Protein AF-A0A7S2BQ42-F1 (afdb_monomer_lite)

Secondary structure (DSSP, 8-state):
------PPPPPPTTPPPPHHHHHHHHHHHHHHHHHHHHHHHHHHHHHHHHHHHHHHHHHHHHHHHHHHHHHHHHHHHHHHTTS--GGGHHHHHHHHHHHHHHHHHHHHHHHHHHTTTS-HHHHHHHHHHHHHHHHHHHHHHHHHS----------TTSSSTTTSSSSSS---------------

InterPro domains:
  IPR027684 Tubulin-specific chaperone C [PTHR15139] (23-182)
  IPR031925 Tubulin-specific chaperone C, N-terminal [PF16752] (29-148)
  IPR038397 TBCC, N-terminal domain superfamily [G3DSA:1.20.58.1250] (23-148)

Organism: NCBI:txid236787

pLDDT: mean 76.19, std 18.42, range [38.78, 96.62]

Foldseek 3Di:
DDDDDPDDDDDDPPDDQDPVNVVVVVVVVVVVVVVVVVVVCVVCVVVVVVLVVLVVVLCVQLVVLLVVLVVLLVVLDVVCPQHRDQVCQVVLVVSLVVSLVSLCVRQVVSLVVCVVSHDPVVSVVSVVSSVVSNVVSVVSNPRRHPPPDPPPVDPPPPPPVVVVPPPPDDPDDDDDDDDDDDDD

Sequence (184 aa):
MASNASAAPAAPPGAPMTKEAMDAKMAGRQAELSKKWAANREEMGGEAGTVIDAAKTFWTDFGHAQRAIDRDLQALLDEAGPQPSPDNADQYRTTLDALLSRAKDELDEAIAKATISLPKYDVKRALDEAGEVRSRIEQGRGKLLPRKKFSFKDRKKKKAAAAAATAADSAAASAPTPPAAANA

Radius of gyration: 42.82 Å; chains: 1; bounding box: 127×47×116 Å

Structure (mmCIF, N/CA/C/O backbone):
data_AF-A0A7S2BQ42-F1
#
_entry.id   AF-A0A7S2BQ42-F1
#
loop_
_atom_site.group_PDB
_atom_site.id
_atom_site.type_symbol
_atom_site.label_atom_id
_atom_site.label_alt_id
_atom_site.label_comp_id
_atom_site.label_asym_id
_atom_site.label_entity_id
_atom_site.label_seq_id
_atom_site.pdbx_PDB_ins_code
_atom_site.Cartn_x
_atom_site.Cartn_y
_atom_site.Cartn_z
_atom_site.occupancy
_atom_site.B_iso_or_equiv
_atom_site.auth_seq_id
_atom_site.auth_comp_id
_atom_site.auth_asym_id
_atom_site.auth_atom_id
_atom_site.pdbx_PDB_model_num
ATOM 1 N N . MET A 1 1 ? 60.950 -14.152 -73.162 1.00 45.84 1 MET A N 1
ATOM 2 C CA . MET A 1 1 ? 61.016 -15.432 -72.416 1.00 45.84 1 MET A CA 1
ATOM 3 C C . MET A 1 1 ? 59.748 -15.554 -71.585 1.00 45.84 1 MET A C 1
ATOM 5 O O . MET A 1 1 ? 59.183 -14.518 -71.259 1.00 45.84 1 MET A O 1
ATOM 9 N N . ALA A 1 2 ? 59.263 -16.769 -71.334 1.00 46.88 2 ALA A N 1
ATOM 10 C CA . ALA A 1 2 ? 57.954 -17.019 -70.724 1.00 46.88 2 ALA A CA 1
ATOM 11 C C . ALA A 1 2 ? 58.076 -17.678 -69.337 1.00 46.88 2 ALA A C 1
ATOM 13 O O . ALA A 1 2 ? 59.174 -18.056 -68.931 1.00 46.88 2 ALA A O 1
ATOM 14 N N . SER A 1 3 ? 56.921 -17.864 -68.687 1.00 45.47 3 SER A N 1
ATOM 15 C CA . SER A 1 3 ? 56.724 -18.518 -67.381 1.00 45.47 3 SER A CA 1
ATOM 16 C C . SER A 1 3 ? 57.141 -17.668 -66.158 1.00 45.47 3 SER A C 1
ATOM 18 O O . SER A 1 3 ? 58.031 -16.834 -66.250 1.00 45.47 3 SER A O 1
ATOM 20 N N . ASN A 1 4 ? 56.518 -17.807 -64.980 1.00 45.16 4 ASN A N 1
ATOM 21 C CA . ASN A 1 4 ? 55.440 -18.731 -64.604 1.00 45.16 4 ASN A CA 1
ATOM 22 C C . ASN A 1 4 ? 54.377 -18.039 -63.727 1.00 45.16 4 ASN A C 1
ATOM 24 O O . ASN A 1 4 ? 54.719 -17.426 -62.719 1.00 45.16 4 ASN A O 1
ATOM 28 N N . ALA A 1 5 ? 53.095 -18.176 -64.074 1.00 51.91 5 ALA A N 1
ATOM 29 C CA . ALA A 1 5 ? 51.985 -17.703 -63.249 1.00 51.91 5 ALA A CA 1
ATOM 30 C C . ALA A 1 5 ? 51.486 -18.859 -62.368 1.00 51.91 5 ALA A C 1
ATOM 32 O O . ALA A 1 5 ? 50.765 -19.738 -62.838 1.00 51.91 5 ALA A O 1
ATOM 33 N N . SER A 1 6 ? 51.890 -18.872 -61.094 1.00 48.72 6 SER A N 1
ATOM 34 C CA . SER A 1 6 ? 51.476 -19.912 -60.143 1.00 48.72 6 SER A CA 1
ATOM 35 C C . SER A 1 6 ? 50.005 -19.732 -59.754 1.00 48.72 6 SER A C 1
ATOM 37 O O . SER A 1 6 ? 49.677 -18.987 -58.831 1.00 48.72 6 SER A O 1
ATOM 39 N N . ALA A 1 7 ? 49.108 -20.382 -60.496 1.00 45.75 7 ALA A N 1
ATOM 40 C CA . ALA A 1 7 ? 47.686 -20.402 -60.187 1.00 45.75 7 ALA A CA 1
ATOM 41 C C . ALA A 1 7 ? 47.442 -21.148 -58.865 1.00 45.75 7 ALA A C 1
ATOM 43 O O . ALA A 1 7 ? 47.783 -22.324 -58.732 1.00 45.75 7 ALA A O 1
ATOM 44 N N . ALA A 1 8 ? 46.827 -20.472 -57.892 1.00 55.38 8 ALA A N 1
ATOM 45 C CA . ALA A 1 8 ? 46.382 -21.120 -56.664 1.00 55.38 8 ALA A CA 1
ATOM 46 C C . ALA A 1 8 ? 45.304 -22.177 -56.993 1.00 55.38 8 ALA A C 1
ATOM 48 O O . ALA A 1 8 ? 44.391 -21.883 -57.771 1.00 55.38 8 ALA A O 1
ATOM 49 N N . PRO A 1 9 ? 45.373 -23.396 -56.424 1.00 55.56 9 PRO A N 1
ATOM 50 C CA . PRO A 1 9 ? 44.401 -24.440 -56.717 1.00 55.56 9 PRO A CA 1
ATOM 51 C C . PRO A 1 9 ? 43.024 -24.061 -56.161 1.00 55.56 9 PRO A C 1
ATOM 53 O O . PRO A 1 9 ? 42.849 -23.900 -54.953 1.00 55.56 9 PRO A O 1
ATOM 56 N N . ALA A 1 10 ? 42.031 -23.945 -57.044 1.00 54.59 10 ALA A N 1
ATOM 57 C CA . ALA A 1 10 ? 40.641 -23.770 -56.642 1.00 54.59 10 ALA A CA 1
ATOM 58 C C . ALA A 1 10 ? 40.162 -25.022 -55.886 1.00 54.59 10 ALA A C 1
ATOM 60 O O . ALA A 1 10 ? 40.143 -26.123 -56.440 1.00 54.59 10 ALA A O 1
ATOM 61 N N . ALA A 1 11 ? 39.801 -24.862 -54.611 1.00 51.94 11 ALA A N 1
ATOM 62 C CA . ALA A 1 11 ? 39.369 -25.974 -53.771 1.00 51.94 11 ALA A CA 1
ATOM 63 C C . ALA A 1 11 ? 38.019 -26.554 -54.252 1.00 51.94 11 ALA A C 1
ATOM 65 O O . ALA A 1 11 ? 37.116 -25.786 -54.600 1.00 51.94 11 ALA A O 1
ATOM 66 N N . PRO A 1 12 ? 37.841 -27.890 -54.259 1.00 56.91 12 PRO A N 1
ATOM 67 C CA . PRO A 1 12 ? 36.619 -28.513 -54.756 1.00 56.91 12 PRO A CA 1
ATOM 68 C C . PRO A 1 12 ? 35.424 -28.277 -53.808 1.00 56.91 12 PRO A C 1
ATOM 70 O O . PRO A 1 12 ? 35.562 -28.434 -52.589 1.00 56.91 12 PRO A O 1
ATOM 73 N N . PRO A 1 13 ? 34.225 -27.960 -54.335 1.00 55.47 13 PRO A N 1
ATOM 74 C CA . PRO A 1 13 ? 33.023 -27.777 -53.527 1.00 55.47 13 PRO A CA 1
ATOM 75 C C . PRO A 1 13 ? 32.490 -29.134 -53.037 1.00 55.47 13 PRO A C 1
ATOM 77 O O . PRO A 1 13 ? 31.731 -29.804 -53.731 1.00 55.47 13 PRO A O 1
ATOM 80 N N . GLY A 1 14 ? 32.894 -29.547 -51.833 1.00 58.50 14 GLY A N 1
ATOM 81 C CA . GLY A 1 14 ? 32.412 -30.796 -51.225 1.00 58.50 14 GLY A CA 1
ATOM 82 C C . GLY A 1 14 ? 33.211 -31.346 -50.040 1.00 58.50 14 GLY A C 1
ATOM 83 O O . GLY A 1 14 ? 32.787 -32.334 -49.446 1.00 58.50 14 GLY A O 1
ATOM 84 N N . ALA A 1 15 ? 34.347 -30.744 -49.671 1.00 57.81 15 ALA A N 1
ATOM 85 C CA . ALA A 1 15 ? 35.109 -31.190 -48.504 1.00 57.81 15 ALA A CA 1
ATOM 86 C C . ALA A 1 15 ? 34.296 -31.032 -47.196 1.00 57.81 15 ALA A C 1
ATOM 88 O O . ALA A 1 15 ? 33.673 -29.983 -46.995 1.00 57.81 15 ALA A O 1
ATOM 89 N N . PRO A 1 16 ? 34.309 -32.022 -46.279 1.00 61.81 16 PRO A N 1
ATOM 90 C CA . PRO A 1 16 ? 33.724 -31.851 -44.953 1.00 61.81 16 PRO A CA 1
ATOM 91 C C . PRO A 1 16 ? 34.473 -30.738 -44.209 1.00 61.81 16 PRO A C 1
ATOM 93 O O . PRO A 1 16 ? 35.703 -30.679 -44.252 1.00 61.81 16 PRO A O 1
ATOM 96 N N . MET A 1 17 ? 33.742 -29.850 -43.527 1.00 63.09 17 MET A N 1
ATOM 97 C CA . MET A 1 17 ? 34.367 -28.767 -42.759 1.00 63.09 17 MET A CA 1
ATOM 98 C C . MET A 1 17 ? 35.292 -29.366 -41.697 1.00 63.09 17 MET A C 1
ATOM 100 O O . MET A 1 17 ? 34.852 -30.170 -40.873 1.00 63.09 17 MET A O 1
ATOM 104 N N . THR A 1 18 ? 36.568 -28.973 -41.708 1.00 78.94 18 THR A N 1
ATOM 105 C CA . THR A 1 18 ? 37.503 -29.364 -40.651 1.00 78.94 18 THR A CA 1
ATOM 106 C C . THR A 1 18 ? 37.011 -28.822 -39.311 1.00 78.94 18 THR A C 1
ATOM 108 O O . THR A 1 18 ? 36.343 -27.785 -39.251 1.00 78.94 18 THR A O 1
ATOM 111 N N . LYS A 1 19 ? 37.352 -29.512 -38.217 1.00 77.25 19 LYS A N 1
ATOM 112 C CA . LYS A 1 19 ? 36.953 -29.093 -36.867 1.00 77.25 19 LYS A CA 1
ATOM 113 C C . LYS A 1 19 ? 37.348 -27.633 -36.594 1.00 77.25 19 LYS A C 1
ATOM 115 O O . LYS A 1 19 ? 36.529 -26.854 -36.130 1.00 77.25 19 LYS A O 1
ATOM 120 N N . GLU A 1 20 ? 38.554 -27.248 -37.001 1.00 76.44 20 GLU A N 1
ATOM 121 C CA . GLU A 1 20 ? 39.089 -25.886 -36.892 1.00 76.44 20 GLU A CA 1
ATOM 122 C C . GLU A 1 20 ? 38.230 -24.844 -37.629 1.00 76.44 20 GLU A C 1
ATOM 124 O O . GLU A 1 20 ? 37.977 -23.764 -37.098 1.00 76.44 20 GLU A O 1
ATOM 129 N N . ALA A 1 21 ? 37.711 -25.168 -38.821 1.00 77.94 21 ALA A N 1
ATOM 130 C CA . ALA A 1 21 ? 36.799 -24.292 -39.557 1.00 77.94 21 ALA A CA 1
ATOM 131 C C . ALA A 1 21 ? 35.420 -24.177 -38.878 1.00 77.94 21 ALA A C 1
ATOM 133 O O . ALA A 1 21 ? 34.776 -23.128 -38.954 1.00 77.94 21 ALA A O 1
ATOM 134 N N . MET A 1 22 ? 34.969 -25.230 -38.188 1.00 77.25 22 MET A N 1
ATOM 135 C CA . MET A 1 22 ? 33.746 -25.204 -37.383 1.00 77.25 22 MET A CA 1
ATOM 136 C C . MET A 1 22 ? 33.928 -24.364 -36.111 1.00 77.25 22 MET A C 1
ATOM 138 O O . MET A 1 22 ? 33.094 -23.503 -35.828 1.00 77.25 22 MET A O 1
ATOM 142 N N . ASP A 1 23 ? 35.040 -24.551 -35.399 1.00 81.62 23 ASP A N 1
ATOM 143 C CA . ASP A 1 23 ? 35.391 -23.811 -34.183 1.00 81.62 23 ASP A CA 1
ATOM 144 C C . ASP A 1 23 ? 35.594 -22.313 -34.489 1.00 81.62 23 ASP A C 1
ATOM 146 O O . ASP A 1 23 ? 35.017 -21.460 -33.812 1.00 81.62 23 ASP A O 1
ATOM 150 N N . ALA A 1 24 ? 36.292 -21.967 -35.580 1.00 82.50 24 ALA A N 1
ATOM 151 C CA . ALA A 1 24 ? 36.437 -20.584 -36.047 1.00 82.50 24 ALA A CA 1
ATOM 152 C C . ALA A 1 24 ? 35.086 -19.936 -36.411 1.00 82.50 24 ALA A C 1
ATOM 154 O O . ALA A 1 24 ? 34.832 -18.777 -36.073 1.00 82.50 24 ALA A O 1
ATOM 155 N N . LYS A 1 25 ? 34.178 -20.688 -37.049 1.00 82.50 25 LYS A N 1
ATOM 156 C CA . LYS A 1 25 ? 32.820 -20.222 -37.376 1.00 82.50 25 LYS A CA 1
ATOM 157 C C . LYS A 1 25 ? 31.959 -20.018 -36.125 1.00 82.50 25 LYS A C 1
ATOM 159 O O . LYS A 1 25 ? 31.166 -19.077 -36.079 1.00 82.50 25 LYS A O 1
ATOM 164 N N . MET A 1 26 ? 32.126 -20.856 -35.102 1.00 83.62 26 MET A N 1
ATOM 165 C CA . MET A 1 26 ? 31.460 -20.691 -33.807 1.00 83.62 26 MET A CA 1
ATOM 166 C C . MET A 1 26 ? 32.009 -19.487 -33.032 1.00 83.62 26 MET A C 1
ATOM 168 O O . MET A 1 26 ? 31.214 -18.704 -32.517 1.00 83.62 26 MET A O 1
ATOM 172 N N . ALA A 1 27 ? 33.329 -19.277 -33.023 1.00 84.19 27 ALA A N 1
ATOM 173 C CA . ALA A 1 27 ? 33.959 -18.101 -32.421 1.00 84.19 27 ALA A CA 1
ATOM 174 C C . ALA A 1 27 ? 33.512 -16.793 -33.103 1.00 84.19 27 ALA A C 1
ATOM 176 O O . ALA A 1 27 ? 33.122 -15.844 -32.423 1.00 84.19 27 ALA A O 1
ATOM 177 N N . GLY A 1 28 ? 33.469 -16.761 -34.442 1.00 85.12 28 GLY A N 1
ATOM 178 C CA . GLY A 1 28 ? 32.928 -15.627 -35.200 1.00 85.12 28 GLY A CA 1
ATOM 179 C C . GLY A 1 28 ? 31.472 -15.324 -34.835 1.00 85.12 28 GLY A C 1
ATOM 180 O O . GLY A 1 28 ? 31.137 -14.188 -34.505 1.00 85.12 28 GLY A O 1
ATOM 181 N N . ARG A 1 29 ? 30.618 -16.355 -34.777 1.00 83.69 29 ARG A N 1
ATOM 182 C CA . ARG A 1 29 ? 29.207 -16.212 -34.382 1.00 83.69 29 ARG A CA 1
ATOM 183 C C . ARG A 1 29 ? 29.038 -15.750 -32.929 1.00 83.69 29 ARG A C 1
ATOM 185 O O . ARG A 1 29 ? 28.126 -14.981 -32.639 1.00 83.69 29 ARG A O 1
ATOM 192 N N . GLN A 1 30 ? 29.907 -16.182 -32.014 1.00 83.75 30 GLN A N 1
ATOM 193 C CA . GLN A 1 30 ? 29.935 -15.687 -30.632 1.00 83.75 30 GLN A CA 1
ATOM 194 C C . GLN A 1 30 ? 30.367 -14.215 -30.556 1.00 83.75 30 GLN A C 1
ATOM 196 O O . GLN A 1 30 ? 29.789 -13.467 -29.770 1.00 83.75 30 GLN A O 1
ATOM 201 N N . ALA A 1 31 ? 31.315 -13.777 -31.391 1.00 84.19 31 ALA A N 1
ATOM 202 C CA . ALA A 1 31 ? 31.746 -12.380 -31.472 1.00 84.19 31 ALA A CA 1
ATOM 203 C C . ALA A 1 31 ? 30.682 -11.454 -32.096 1.00 84.19 31 ALA A C 1
ATOM 205 O O . ALA A 1 31 ? 30.517 -10.317 -31.655 1.00 84.19 31 ALA A O 1
ATOM 206 N N . GLU A 1 32 ? 29.919 -11.930 -33.084 1.00 81.19 32 GLU A N 1
ATOM 207 C CA . GLU A 1 32 ? 28.744 -11.213 -33.602 1.00 81.19 32 GLU A CA 1
ATOM 208 C C . GLU A 1 32 ? 27.640 -11.099 -32.547 1.00 81.19 32 GLU A C 1
ATOM 210 O O . GLU A 1 32 ? 27.069 -10.023 -32.362 1.00 81.19 32 GLU A O 1
ATOM 215 N N . LEU A 1 33 ? 27.358 -12.186 -31.818 1.00 81.81 33 LEU A N 1
ATOM 216 C CA . LEU A 1 33 ? 26.380 -12.180 -30.732 1.00 81.81 33 LEU A CA 1
ATOM 217 C C . LEU A 1 33 ? 26.802 -11.230 -29.604 1.00 81.81 33 LEU A C 1
ATOM 219 O O . LEU A 1 33 ? 25.993 -10.400 -29.202 1.00 81.81 33 LEU A O 1
ATOM 223 N N . SER A 1 34 ? 28.051 -11.279 -29.132 1.00 81.94 34 SER A N 1
ATOM 224 C CA . SER A 1 34 ? 28.512 -10.392 -28.056 1.00 81.94 34 SER A CA 1
ATOM 225 C C . SER A 1 34 ? 28.511 -8.919 -28.476 1.00 81.94 34 SER A C 1
ATOM 227 O O . SER A 1 34 ? 28.036 -8.083 -27.707 1.00 81.94 34 SER A O 1
ATOM 229 N N . LYS A 1 35 ? 28.915 -8.593 -29.715 1.00 83.00 35 LYS A N 1
ATOM 230 C CA . LYS A 1 35 ? 28.750 -7.241 -30.279 1.00 83.00 35 LYS A CA 1
ATOM 231 C C . LYS A 1 35 ? 27.288 -6.813 -30.343 1.00 83.00 35 LYS A C 1
ATOM 233 O O . LYS A 1 35 ? 26.975 -5.693 -29.951 1.00 83.00 35 LYS A O 1
ATOM 238 N N . LYS A 1 36 ? 26.386 -7.687 -30.803 1.00 82.19 36 LYS A N 1
ATOM 239 C CA . LYS A 1 36 ? 24.957 -7.363 -30.894 1.00 82.19 36 LYS A CA 1
ATOM 240 C C . LYS A 1 36 ? 24.345 -7.122 -29.514 1.00 82.19 36 LYS A C 1
ATOM 242 O O . LYS A 1 36 ? 23.601 -6.165 -29.359 1.00 82.19 36 LYS A O 1
ATOM 247 N N . TRP A 1 37 ? 24.697 -7.926 -28.510 1.00 76.00 37 TRP A N 1
ATOM 248 C CA . TRP A 1 37 ? 24.247 -7.731 -27.126 1.00 76.00 37 TRP A CA 1
ATOM 249 C C . TRP A 1 37 ? 24.844 -6.465 -26.492 1.00 76.00 37 TRP A C 1
ATOM 251 O O . TRP A 1 37 ? 24.149 -5.792 -25.737 1.00 76.00 37 TRP A O 1
ATOM 261 N N . ALA A 1 38 ? 26.093 -6.108 -26.812 1.00 75.56 38 ALA A N 1
ATOM 262 C CA . ALA A 1 38 ? 26.705 -4.856 -26.368 1.00 75.56 38 ALA A CA 1
ATOM 263 C C . ALA A 1 38 ? 25.997 -3.630 -26.972 1.00 75.56 38 ALA A C 1
ATOM 265 O O . ALA A 1 38 ? 25.580 -2.754 -26.223 1.00 75.56 38 ALA A O 1
ATOM 266 N N . ALA A 1 39 ? 25.769 -3.613 -28.290 1.00 74.75 39 ALA A N 1
ATOM 267 C CA . ALA A 1 39 ? 25.051 -2.529 -28.966 1.00 74.75 39 ALA A CA 1
ATOM 268 C C . ALA A 1 39 ? 23.614 -2.369 -28.435 1.00 74.75 39 ALA A C 1
ATOM 270 O O . ALA A 1 39 ? 23.206 -1.269 -28.076 1.00 74.75 39 ALA A O 1
ATOM 271 N N . ASN A 1 40 ? 22.875 -3.476 -28.275 1.00 65.50 40 ASN A N 1
ATOM 272 C CA . ASN A 1 40 ? 21.520 -3.451 -27.712 1.00 65.50 40 ASN A CA 1
ATOM 273 C C . ASN A 1 40 ? 21.494 -2.945 -26.256 1.00 65.50 40 ASN A C 1
ATOM 275 O O . ASN A 1 40 ? 20.482 -2.401 -25.823 1.00 65.50 40 ASN A O 1
ATOM 279 N N . ARG A 1 41 ? 22.583 -3.144 -25.497 1.00 65.56 41 ARG A N 1
ATOM 280 C CA . ARG A 1 41 ? 22.749 -2.659 -24.117 1.00 65.56 41 ARG A CA 1
ATOM 281 C C . ARG A 1 41 ? 23.147 -1.184 -24.051 1.00 65.56 41 ARG A C 1
ATOM 283 O O . ARG A 1 41 ? 22.849 -0.543 -23.051 1.00 65.56 41 ARG A O 1
ATOM 290 N N . GLU A 1 42 ? 23.815 -0.661 -25.072 1.00 63.16 42 GLU A N 1
ATOM 291 C CA . GLU A 1 42 ? 24.162 0.758 -25.172 1.00 63.16 42 GLU A CA 1
ATOM 292 C C . GLU A 1 42 ? 22.937 1.576 -25.614 1.00 63.16 42 GLU A C 1
ATOM 294 O O . GLU A 1 42 ? 22.573 2.537 -24.942 1.00 63.16 42 GLU A O 1
ATOM 299 N N . GLU A 1 43 ? 22.210 1.111 -26.638 1.00 62.31 43 GLU A N 1
ATOM 300 C CA . GLU A 1 43 ? 20.968 1.729 -27.128 1.00 62.31 43 GLU A CA 1
ATOM 301 C C . GLU A 1 43 ? 19.841 1.690 -26.079 1.00 62.31 43 GLU A C 1
ATOM 303 O O . GLU A 1 43 ? 19.286 2.731 -25.731 1.00 62.31 43 GLU A O 1
ATOM 308 N N . MET A 1 44 ? 19.555 0.525 -25.478 1.00 55.47 44 MET A N 1
ATOM 309 C CA . MET A 1 44 ? 18.598 0.450 -24.362 1.00 55.47 44 MET A CA 1
ATOM 310 C C . MET A 1 44 ? 19.164 0.993 -23.043 1.00 55.47 44 MET A C 1
ATOM 312 O O . MET A 1 44 ? 18.409 1.149 -22.089 1.00 55.47 44 MET A O 1
ATOM 316 N N . GLY A 1 45 ? 20.466 1.274 -22.943 1.00 54.38 45 GLY A N 1
ATOM 317 C CA . GLY A 1 45 ? 21.118 1.628 -21.678 1.00 54.38 45 GLY A CA 1
ATOM 318 C C . GLY A 1 45 ? 20.594 2.926 -21.064 1.00 54.38 45 GLY A C 1
ATOM 319 O O . GLY A 1 45 ? 20.422 2.999 -19.847 1.00 54.38 45 GLY A O 1
ATOM 320 N N . GLY A 1 46 ? 20.288 3.922 -21.901 1.00 57.91 46 GLY A N 1
ATOM 321 C CA . GLY A 1 46 ? 19.733 5.203 -21.458 1.00 57.91 46 GLY A CA 1
ATOM 322 C C . GLY A 1 46 ? 18.286 5.106 -20.962 1.00 57.91 46 GLY A C 1
ATOM 323 O O . GLY A 1 46 ? 17.956 5.667 -19.921 1.00 57.91 46 GLY A O 1
ATOM 324 N N . GLU A 1 47 ? 17.430 4.367 -21.673 1.00 57.84 47 GLU A N 1
ATOM 325 C CA . GLU A 1 47 ? 15.996 4.256 -21.358 1.00 57.84 47 GLU A CA 1
ATOM 326 C C . GLU A 1 47 ? 15.712 3.184 -20.293 1.00 57.84 47 GLU A C 1
ATOM 328 O O . GLU A 1 47 ? 14.987 3.426 -19.330 1.00 57.84 47 GLU A O 1
ATOM 333 N N . ALA A 1 48 ? 16.351 2.013 -20.383 1.00 61.28 48 ALA A N 1
ATOM 334 C CA . ALA A 1 48 ? 16.254 0.997 -19.338 1.00 61.28 48 ALA A CA 1
ATOM 335 C C . ALA A 1 48 ? 16.905 1.468 -18.028 1.00 61.28 48 ALA A C 1
ATOM 337 O O . ALA A 1 48 ? 16.451 1.071 -16.959 1.00 61.28 48 ALA A O 1
ATOM 338 N N . GLY A 1 49 ? 17.928 2.331 -18.088 1.00 66.12 49 GLY A N 1
ATOM 339 C CA . GLY A 1 49 ? 18.522 2.963 -16.908 1.00 66.12 49 GLY A CA 1
ATOM 340 C C . GLY A 1 49 ? 17.503 3.795 -16.127 1.00 66.12 49 GLY A C 1
ATOM 341 O O . GLY A 1 49 ? 17.275 3.531 -14.946 1.00 66.12 49 GLY A O 1
ATOM 342 N N . THR A 1 50 ? 16.823 4.735 -16.792 1.00 75.19 50 THR A N 1
ATOM 343 C CA . THR A 1 50 ? 15.806 5.584 -16.146 1.00 75.19 50 THR A CA 1
ATOM 344 C C . THR A 1 50 ? 14.579 4.793 -15.692 1.00 75.19 50 THR A C 1
ATOM 346 O O . THR A 1 50 ? 14.059 5.072 -14.615 1.00 75.19 50 THR A O 1
ATOM 349 N N . VAL A 1 51 ? 14.155 3.762 -16.434 1.00 78.75 51 VAL A N 1
ATOM 350 C CA . VAL A 1 51 ? 13.089 2.830 -16.010 1.00 78.75 51 VAL A CA 1
ATOM 351 C C . VAL A 1 51 ? 13.482 2.046 -14.752 1.00 78.75 51 VAL A C 1
ATOM 353 O O . VAL A 1 51 ? 12.699 1.962 -13.806 1.00 78.75 51 VAL A O 1
ATOM 356 N N . ILE A 1 52 ? 14.702 1.500 -14.700 1.00 82.44 52 ILE A N 1
ATOM 357 C CA . ILE A 1 52 ? 15.210 0.760 -13.536 1.00 82.44 52 ILE A CA 1
ATOM 358 C C . ILE A 1 52 ? 15.329 1.678 -12.314 1.00 82.44 52 ILE A C 1
ATOM 360 O O . ILE A 1 52 ? 14.978 1.265 -11.208 1.00 82.44 52 ILE A O 1
ATOM 364 N N . ASP A 1 53 ? 15.790 2.916 -12.487 1.00 85.62 53 ASP A N 1
ATOM 365 C CA . ASP A 1 53 ? 15.914 3.868 -11.382 1.00 85.62 53 ASP A CA 1
ATOM 366 C C . ASP A 1 53 ? 14.551 4.402 -10.911 1.00 85.62 53 ASP A C 1
ATOM 368 O O . ASP A 1 53 ? 14.330 4.492 -9.703 1.00 85.62 53 ASP A O 1
ATOM 372 N N . ALA A 1 54 ? 13.592 4.625 -11.817 1.00 86.19 54 ALA A N 1
ATOM 373 C CA . ALA A 1 54 ? 12.208 4.954 -11.465 1.00 86.19 54 ALA A CA 1
ATOM 374 C C . ALA A 1 54 ? 11.494 3.807 -10.721 1.00 86.19 54 ALA A C 1
ATOM 376 O O . ALA A 1 54 ? 10.698 4.052 -9.815 1.00 86.19 54 ALA A O 1
ATOM 377 N N . ALA A 1 55 ? 11.798 2.548 -11.055 1.00 90.12 55 ALA A N 1
ATOM 378 C CA . ALA A 1 55 ? 11.306 1.398 -10.301 1.00 90.12 55 ALA A CA 1
ATOM 379 C C . ALA A 1 55 ? 11.934 1.321 -8.895 1.00 90.12 55 ALA A C 1
ATOM 381 O O . ALA A 1 55 ? 11.233 1.010 -7.932 1.00 90.12 55 ALA A O 1
ATOM 382 N N . LYS A 1 56 ? 13.231 1.642 -8.741 1.00 91.31 56 LYS A N 1
ATOM 383 C CA . LYS A 1 56 ? 13.891 1.708 -7.420 1.00 91.31 56 LYS A CA 1
ATOM 384 C C . LYS A 1 56 ? 13.282 2.789 -6.530 1.00 91.31 56 LYS A C 1
ATOM 386 O O . LYS A 1 56 ? 13.012 2.504 -5.364 1.00 91.31 56 LYS A O 1
ATOM 391 N N . THR A 1 57 ? 13.077 4.006 -7.043 1.00 92.00 57 THR A N 1
ATOM 392 C CA . THR A 1 57 ? 12.477 5.093 -6.251 1.00 92.00 57 THR A CA 1
ATOM 393 C C . THR A 1 57 ? 11.048 4.742 -5.859 1.00 92.00 57 THR A C 1
ATOM 395 O O . THR A 1 57 ? 10.747 4.755 -4.670 1.00 92.00 57 THR A O 1
ATOM 398 N N . PHE A 1 58 ? 10.223 4.267 -6.801 1.00 95.06 58 PHE A N 1
ATOM 399 C CA . PHE A 1 58 ? 8.877 3.773 -6.505 1.00 95.06 58 PHE A CA 1
ATOM 400 C C . PHE A 1 58 ? 8.861 2.728 -5.379 1.00 95.06 58 PHE A C 1
ATOM 402 O O . PHE A 1 58 ? 8.158 2.916 -4.390 1.00 95.06 58 PHE A O 1
ATOM 409 N N . TRP A 1 59 ? 9.652 1.652 -5.478 1.00 95.62 59 TRP A N 1
ATOM 410 C CA . TRP A 1 59 ? 9.673 0.604 -4.447 1.00 95.62 59 TRP A CA 1
ATOM 411 C C . TRP A 1 59 ? 10.224 1.093 -3.097 1.00 95.62 59 TRP A C 1
ATOM 413 O O . TRP A 1 59 ? 9.897 0.516 -2.057 1.00 95.62 59 TRP A O 1
ATOM 423 N N . THR A 1 60 ? 11.027 2.159 -3.096 1.00 95.06 60 THR A N 1
ATOM 424 C CA . THR A 1 60 ? 11.507 2.821 -1.875 1.00 95.06 60 THR A CA 1
ATOM 425 C C . THR A 1 60 ? 10.379 3.633 -1.235 1.00 95.06 60 THR A C 1
ATOM 427 O O . THR A 1 60 ? 10.033 3.385 -0.080 1.00 95.06 60 THR A O 1
ATOM 430 N N . ASP A 1 61 ? 9.745 4.531 -1.990 1.00 93.56 61 ASP A N 1
ATOM 431 C CA . ASP A 1 61 ? 8.692 5.436 -1.509 1.00 93.56 61 ASP A CA 1
ATOM 432 C C . ASP A 1 61 ? 7.416 4.676 -1.107 1.00 93.56 61 ASP A C 1
ATOM 434 O O . ASP A 1 61 ? 6.888 4.872 -0.010 1.00 93.56 61 ASP A O 1
ATOM 438 N N . PHE A 1 62 ? 6.974 3.726 -1.940 1.00 96.12 62 PHE A N 1
ATOM 439 C CA . PHE A 1 62 ? 5.867 2.811 -1.646 1.00 96.12 62 PHE A CA 1
ATOM 440 C C . PHE A 1 62 ? 6.146 1.992 -0.377 1.00 96.12 62 PHE A C 1
ATOM 442 O O . PHE A 1 62 ? 5.301 1.909 0.514 1.00 96.12 62 PHE A O 1
ATOM 449 N N . GLY A 1 63 ? 7.365 1.455 -0.246 1.00 95.44 63 GLY A N 1
ATOM 450 C CA . GLY A 1 63 ? 7.803 0.727 0.945 1.00 95.44 63 GLY A CA 1
ATOM 451 C C . GLY A 1 63 ? 7.875 1.599 2.206 1.00 95.44 63 GLY A C 1
ATOM 452 O O . GLY A 1 63 ? 7.648 1.098 3.308 1.00 95.44 63 GLY A O 1
ATOM 453 N N . HIS A 1 64 ? 8.150 2.900 2.080 1.00 95.88 64 HIS A N 1
ATOM 454 C CA . HIS A 1 64 ? 8.081 3.844 3.198 1.00 95.88 64 HIS A CA 1
ATOM 455 C C . HIS A 1 64 ? 6.634 4.151 3.609 1.00 95.88 64 HIS A C 1
ATOM 457 O O . HIS A 1 64 ? 6.336 4.090 4.804 1.00 95.88 64 HIS A O 1
ATOM 463 N N . ALA A 1 65 ? 5.734 4.412 2.656 1.00 94.56 65 ALA A N 1
ATOM 464 C CA . ALA A 1 65 ? 4.311 4.639 2.927 1.00 94.56 65 ALA A CA 1
ATOM 465 C C . ALA A 1 65 ? 3.657 3.406 3.580 1.00 94.56 65 ALA A C 1
ATOM 467 O O . ALA A 1 65 ? 3.058 3.511 4.652 1.00 94.56 65 ALA A O 1
ATOM 468 N N . GLN A 1 66 ? 3.875 2.217 3.004 1.00 96.00 66 GLN A N 1
ATOM 469 C CA . GLN A 1 66 ? 3.433 0.924 3.536 1.00 96.00 66 GLN A CA 1
ATOM 470 C C . GLN A 1 66 ? 3.877 0.725 4.995 1.00 96.00 66 GLN A C 1
ATOM 472 O O . GLN A 1 66 ? 3.045 0.479 5.868 1.00 96.00 66 GLN A O 1
ATOM 477 N N . ARG A 1 67 ? 5.174 0.901 5.293 1.00 95.88 67 ARG A N 1
ATOM 478 C CA . ARG A 1 67 ? 5.712 0.754 6.659 1.00 95.88 67 ARG A CA 1
ATOM 479 C C . ARG A 1 67 ? 5.194 1.813 7.629 1.00 95.88 67 ARG A C 1
ATOM 481 O O . ARG A 1 67 ? 5.067 1.514 8.812 1.00 95.88 67 ARG A O 1
ATOM 488 N N . ALA A 1 68 ? 4.912 3.032 7.165 1.00 96.19 68 ALA A N 1
ATOM 489 C CA . ALA A 1 68 ? 4.310 4.065 8.003 1.00 96.19 68 ALA A CA 1
ATOM 490 C C . ALA A 1 68 ? 2.884 3.669 8.412 1.00 96.19 68 ALA A C 1
ATOM 492 O O . ALA A 1 68 ? 2.580 3.657 9.600 1.00 96.19 68 ALA A O 1
ATOM 493 N N . ILE A 1 69 ? 2.050 3.259 7.451 1.00 95.31 69 ILE A N 1
ATOM 494 C CA . ILE A 1 69 ? 0.682 2.779 7.701 1.00 95.31 69 ILE A CA 1
ATOM 495 C C . ILE A 1 69 ? 0.690 1.551 8.626 1.00 95.31 69 ILE A C 1
ATOM 497 O O . ILE A 1 69 ? -0.080 1.498 9.583 1.00 95.31 69 ILE A O 1
ATOM 501 N N . ASP A 1 70 ? 1.590 0.593 8.387 1.00 94.94 70 ASP A N 1
ATOM 502 C CA . ASP A 1 70 ? 1.715 -0.623 9.199 1.00 94.94 70 ASP A CA 1
ATOM 503 C C . ASP A 1 70 ? 2.180 -0.331 10.635 1.00 94.94 70 ASP A C 1
ATOM 505 O O . ASP A 1 70 ? 1.653 -0.916 11.582 1.00 94.94 70 ASP A O 1
ATOM 509 N N . ARG A 1 71 ? 3.125 0.602 10.821 1.00 96.31 71 ARG A N 1
ATOM 510 C CA . ARG A 1 71 ? 3.544 1.097 12.144 1.00 96.31 71 ARG A CA 1
ATOM 511 C C . ARG A 1 71 ? 2.382 1.765 12.874 1.00 96.31 71 ARG A C 1
ATOM 513 O O . ARG A 1 71 ? 2.186 1.507 14.057 1.00 96.31 71 ARG A O 1
ATOM 520 N N . ASP A 1 72 ? 1.632 2.618 12.183 1.00 94.56 72 ASP A N 1
ATOM 521 C CA . ASP A 1 72 ? 0.537 3.391 12.774 1.00 94.56 72 ASP A CA 1
ATOM 522 C C . ASP A 1 72 ? -0.642 2.469 13.155 1.00 94.56 72 ASP A C 1
ATOM 524 O O . ASP A 1 72 ? -1.248 2.635 14.214 1.00 94.56 72 ASP A O 1
ATOM 528 N N . LEU A 1 73 ? -0.900 1.422 12.360 1.00 94.56 73 LEU A N 1
ATOM 529 C CA . LEU A 1 73 ? -1.818 0.330 12.698 1.00 94.56 73 LEU A CA 1
ATOM 530 C C . LEU A 1 73 ? -1.331 -0.499 13.899 1.00 94.56 73 LEU A C 1
ATOM 532 O O . LEU A 1 73 ? -2.136 -0.849 14.761 1.00 94.56 73 LEU A O 1
ATOM 536 N N . GLN A 1 74 ? -0.038 -0.832 13.961 1.00 93.75 74 GLN A N 1
ATOM 537 C CA . GLN A 1 74 ? 0.529 -1.610 15.065 1.00 93.75 74 GLN A CA 1
ATOM 538 C C . GLN A 1 74 ? 0.484 -0.826 16.384 1.00 93.75 74 GLN A C 1
ATOM 540 O O . GLN A 1 74 ? 0.022 -1.365 17.384 1.00 93.75 74 GLN A O 1
ATOM 545 N N . ALA A 1 75 ? 0.839 0.462 16.370 1.00 93.06 75 ALA A N 1
ATOM 546 C CA . ALA A 1 75 ? 0.726 1.340 17.534 1.00 93.06 75 ALA A CA 1
ATOM 547 C C . ALA A 1 75 ? -0.716 1.407 18.073 1.00 93.06 75 ALA A C 1
ATOM 549 O O . ALA A 1 75 ? -0.921 1.322 19.280 1.00 93.06 75 ALA A O 1
ATOM 550 N N . LEU A 1 76 ? -1.718 1.471 17.186 1.00 91.75 76 LEU A N 1
ATOM 551 C CA . LEU A 1 76 ? -3.136 1.455 17.562 1.00 91.75 76 LEU A CA 1
ATOM 552 C C . LEU A 1 76 ? -3.583 0.111 18.175 1.00 91.75 76 LEU A C 1
ATOM 554 O O . LEU A 1 76 ? -4.455 0.077 19.044 1.00 91.75 76 LEU A O 1
ATOM 558 N N . LEU A 1 77 ? -3.001 -1.006 17.724 1.00 90.44 77 LEU A N 1
ATOM 559 C CA . LEU A 1 77 ? -3.241 -2.335 18.297 1.00 90.44 77 LEU A CA 1
ATOM 560 C C . LEU A 1 77 ? -2.579 -2.490 19.675 1.00 90.44 77 LEU A C 1
ATOM 562 O O . LEU A 1 77 ? -3.189 -3.071 20.572 1.00 90.44 77 LEU A O 1
ATOM 566 N N . ASP A 1 78 ? -1.375 -1.947 19.850 1.00 90.31 78 ASP A N 1
ATOM 567 C CA . ASP A 1 78 ? -0.633 -1.990 21.113 1.00 90.31 78 ASP A CA 1
ATOM 568 C C . ASP A 1 78 ? -1.257 -1.064 22.176 1.00 90.31 78 ASP A C 1
ATOM 570 O O . ASP A 1 78 ? -1.379 -1.461 23.334 1.00 90.31 78 ASP A O 1
ATOM 574 N N . GLU A 1 79 ? -1.738 0.124 21.784 1.00 88.75 79 GLU A N 1
ATOM 575 C CA . GLU A 1 79 ? -2.478 1.061 22.648 1.00 88.75 79 GLU A CA 1
ATOM 576 C C . GLU A 1 79 ? -3.780 0.448 23.191 1.00 88.75 79 GLU A C 1
ATOM 578 O O . GLU A 1 79 ? -4.120 0.610 24.363 1.00 88.75 79 GLU A O 1
ATOM 583 N N . ALA A 1 80 ? -4.517 -0.275 22.345 1.00 85.44 80 ALA A N 1
ATOM 584 C CA . ALA A 1 80 ? -5.765 -0.930 22.728 1.00 85.44 80 ALA A CA 1
ATOM 585 C C . ALA A 1 80 ? -5.567 -2.196 23.582 1.00 85.44 80 ALA A C 1
ATOM 587 O O . ALA A 1 80 ? -6.482 -2.612 24.302 1.00 85.44 80 ALA A O 1
ATOM 588 N N . GLY A 1 81 ? -4.385 -2.813 23.501 1.00 80.88 81 GLY A N 1
ATOM 589 C CA . GLY A 1 81 ? -3.997 -3.973 24.292 1.00 80.88 81 GLY A CA 1
ATOM 590 C C . GLY A 1 81 ? -4.872 -5.225 24.082 1.00 80.88 81 GLY A C 1
ATOM 591 O O . GLY A 1 81 ? -5.581 -5.362 23.082 1.00 80.88 81 GLY A O 1
ATOM 592 N N . PRO A 1 82 ? -4.842 -6.184 25.032 1.00 76.50 82 PRO A N 1
ATOM 593 C CA . PRO A 1 82 ? -5.562 -7.457 24.904 1.00 76.50 82 PRO A CA 1
ATOM 594 C C . PRO A 1 82 ? -7.094 -7.349 24.954 1.00 76.50 82 PRO A C 1
ATOM 596 O O . PRO A 1 82 ? -7.785 -8.302 24.589 1.00 76.50 82 PRO A O 1
ATOM 599 N N . GLN A 1 83 ? -7.635 -6.231 25.448 1.00 73.25 83 GLN A N 1
ATOM 600 C CA . GLN A 1 83 ? -9.070 -6.018 25.623 1.00 73.25 83 GLN A CA 1
ATOM 601 C C . GLN A 1 83 ? -9.416 -4.532 25.390 1.00 73.25 83 GLN A C 1
ATOM 603 O O . GLN A 1 83 ? -9.375 -3.752 26.343 1.00 73.25 83 GLN A O 1
ATOM 608 N N . PRO A 1 84 ? -9.778 -4.126 24.155 1.00 76.25 84 PRO A N 1
ATOM 609 C CA . PRO A 1 84 ? -10.113 -2.736 23.849 1.00 76.25 84 PRO A CA 1
ATOM 610 C C . PRO A 1 84 ? -11.306 -2.249 24.682 1.00 76.25 84 PRO A C 1
ATOM 612 O O . PRO A 1 84 ? -12.341 -2.921 24.759 1.00 76.25 84 PRO A O 1
ATOM 615 N N . SER A 1 85 ? -11.180 -1.057 25.274 1.00 75.75 85 SER A N 1
ATOM 616 C CA . SER A 1 85 ? -12.289 -0.416 25.990 1.00 75.75 85 SER A CA 1
ATOM 617 C C . SER A 1 85 ? -13.426 -0.061 25.020 1.00 75.75 85 SER A C 1
ATOM 619 O O . SER A 1 85 ? -13.155 0.523 23.964 1.00 75.75 85 SER A O 1
ATOM 621 N N . PRO A 1 86 ? -14.701 -0.352 25.352 1.00 76.56 86 PRO A N 1
ATOM 622 C CA . PRO A 1 86 ? -15.832 0.020 24.504 1.00 76.56 86 PRO A CA 1
ATOM 623 C C . PRO A 1 86 ? -15.987 1.540 24.357 1.00 76.56 86 PRO A C 1
ATOM 625 O O . PRO A 1 86 ? -16.493 1.988 23.331 1.00 76.56 86 PRO A O 1
ATOM 628 N N . ASP A 1 87 ? -15.520 2.326 25.331 1.00 79.94 87 ASP A N 1
ATOM 629 C CA . ASP A 1 87 ? -15.641 3.790 25.329 1.00 79.94 87 ASP A CA 1
ATOM 630 C C . ASP A 1 87 ? -14.744 4.447 24.261 1.00 79.94 87 ASP A C 1
ATOM 632 O O . ASP A 1 87 ? -15.070 5.504 23.724 1.00 79.94 87 ASP A O 1
ATOM 636 N N . ASN A 1 88 ? -13.656 3.770 23.874 1.00 83.56 88 ASN A N 1
ATOM 637 C CA . ASN A 1 88 ? -12.742 4.204 22.814 1.00 83.56 88 ASN A CA 1
ATOM 638 C C . ASN A 1 88 ? -13.159 3.693 21.419 1.00 83.56 88 ASN A C 1
ATOM 640 O O . ASN A 1 88 ? -12.497 4.000 20.427 1.00 83.56 88 ASN A O 1
ATOM 644 N N . ALA A 1 89 ? -14.241 2.912 21.296 1.00 84.38 89 ALA A N 1
ATOM 645 C CA . ALA A 1 89 ? -14.571 2.201 20.056 1.00 84.38 89 ALA A CA 1
ATOM 646 C C . ALA A 1 89 ? -14.807 3.126 18.845 1.00 84.38 89 ALA A C 1
ATOM 648 O O . ALA A 1 89 ? -14.428 2.769 17.728 1.00 84.38 89 ALA A O 1
ATOM 649 N N . ASP A 1 90 ? -15.381 4.317 19.049 1.00 86.75 90 ASP A N 1
ATOM 650 C CA . ASP A 1 90 ? -15.563 5.309 17.980 1.00 86.75 90 ASP A CA 1
ATOM 651 C C . ASP A 1 90 ? -14.262 6.067 17.644 1.00 86.75 90 ASP A C 1
ATOM 653 O O . ASP A 1 90 ? -14.078 6.489 16.500 1.00 86.75 90 ASP A O 1
ATOM 657 N N . GLN A 1 91 ? -13.307 6.158 18.579 1.00 88.44 91 GLN A N 1
ATOM 658 C CA . GLN A 1 91 ? -11.958 6.669 18.299 1.00 88.44 91 GLN A CA 1
ATOM 659 C C . GLN A 1 91 ? -11.179 5.667 17.438 1.00 88.44 91 GLN A C 1
ATOM 661 O O . GLN A 1 91 ? -10.759 6.025 16.339 1.00 88.44 91 GLN A O 1
ATOM 666 N N . TYR A 1 92 ? -11.099 4.395 17.860 1.00 90.06 92 TYR A N 1
ATOM 667 C CA . TYR A 1 92 ? -10.492 3.313 17.069 1.00 90.06 92 TYR A CA 1
ATOM 668 C C . TYR A 1 92 ? -11.148 3.173 15.694 1.00 90.06 92 TYR A C 1
ATOM 670 O O . TYR A 1 92 ? -10.479 2.916 14.697 1.00 90.06 92 TYR A O 1
ATOM 678 N N . ARG A 1 93 ? -12.469 3.371 15.604 1.00 90.25 93 ARG A N 1
ATOM 679 C CA . ARG A 1 93 ? -13.166 3.411 14.319 1.00 90.25 93 ARG A CA 1
ATOM 680 C C . ARG A 1 93 ? -12.649 4.543 13.433 1.00 90.25 93 ARG A C 1
ATOM 682 O O . ARG A 1 93 ? -12.348 4.295 12.271 1.00 90.25 93 ARG A O 1
ATOM 689 N N . THR A 1 94 ? -12.569 5.755 13.975 1.00 92.69 94 THR A N 1
ATOM 690 C CA . THR A 1 94 ? -12.173 6.957 13.232 1.00 92.69 94 THR A CA 1
ATOM 691 C C . THR A 1 94 ? -10.720 6.872 12.763 1.00 92.69 94 THR A C 1
ATOM 693 O O . THR A 1 94 ? -10.442 7.184 11.608 1.00 92.69 94 THR A O 1
ATOM 696 N N . THR A 1 95 ? -9.800 6.379 13.598 1.00 93.19 95 THR A N 1
ATOM 697 C CA . THR A 1 95 ? -8.394 6.186 13.207 1.00 93.19 95 THR A CA 1
ATOM 698 C C . THR A 1 95 ? -8.223 5.074 12.171 1.00 93.19 95 THR A C 1
ATOM 700 O O . THR A 1 95 ? -7.468 5.256 11.221 1.00 93.19 95 THR A O 1
ATOM 703 N N . LEU A 1 96 ? -8.964 3.963 12.264 1.00 93.38 96 LEU A N 1
ATOM 704 C CA . LEU A 1 96 ? -8.953 2.912 11.235 1.00 93.38 96 LEU A CA 1
ATOM 705 C C . LEU A 1 96 ? -9.577 3.368 9.906 1.00 93.38 96 LEU A C 1
ATOM 707 O O . LEU A 1 96 ? -9.053 3.033 8.846 1.00 93.38 96 LEU A O 1
ATOM 711 N N . ASP A 1 97 ? -10.674 4.132 9.937 1.00 94.06 97 ASP A N 1
ATOM 712 C CA . ASP A 1 97 ? -11.292 4.703 8.731 1.00 94.06 97 ASP A CA 1
ATOM 713 C C . ASP A 1 97 ? -10.376 5.772 8.086 1.00 94.06 97 ASP A C 1
ATOM 715 O O . ASP A 1 97 ? -10.296 5.856 6.856 1.00 94.06 97 ASP A O 1
ATOM 719 N N . ALA A 1 98 ? -9.595 6.509 8.887 1.00 94.94 98 ALA A N 1
ATOM 720 C CA . ALA A 1 98 ? -8.543 7.405 8.405 1.00 94.94 98 ALA A CA 1
ATOM 721 C C . ALA A 1 98 ? -7.347 6.640 7.803 1.00 94.94 98 ALA A C 1
ATOM 723 O O . ALA A 1 98 ? -6.918 6.971 6.700 1.00 94.94 98 ALA A O 1
ATOM 724 N N . LEU A 1 99 ? -6.854 5.578 8.457 1.00 94.38 99 LEU A N 1
ATOM 725 C CA . LEU A 1 99 ? -5.796 4.708 7.920 1.00 94.38 99 LEU A CA 1
ATOM 726 C C . LEU A 1 99 ? -6.225 4.026 6.611 1.00 94.38 99 LEU A C 1
ATOM 728 O O . LEU A 1 99 ? -5.428 3.951 5.684 1.00 94.38 99 LEU A O 1
ATOM 732 N N . LEU A 1 100 ? -7.483 3.584 6.490 1.00 94.69 100 LEU A N 1
ATOM 733 C CA . LEU A 1 100 ? -8.032 3.025 5.244 1.00 94.69 100 LEU A CA 1
ATOM 734 C C . LEU A 1 100 ? -8.173 4.054 4.118 1.00 94.69 100 LEU A C 1
ATOM 736 O O . LEU A 1 100 ? -8.147 3.666 2.950 1.00 94.69 100 LEU A O 1
ATOM 740 N N . SER A 1 101 ? -8.371 5.331 4.449 1.00 94.88 101 SER A N 1
ATOM 741 C CA . SER A 1 101 ? -8.389 6.420 3.466 1.00 94.88 101 SER A CA 1
ATOM 742 C C . SER A 1 101 ? -6.961 6.715 3.008 1.00 94.88 101 SER A C 1
ATOM 744 O O . SER A 1 101 ? -6.640 6.507 1.843 1.00 94.88 101 SER A O 1
ATOM 746 N N . ARG A 1 102 ? -6.060 6.984 3.961 1.00 94.50 102 ARG A N 1
ATOM 747 C CA . ARG A 1 102 ? -4.626 7.208 3.730 1.00 94.50 102 ARG A CA 1
ATOM 748 C C . ARG A 1 102 ? -3.950 6.071 2.953 1.00 94.50 102 ARG A C 1
ATOM 750 O O . ARG A 1 102 ? -3.132 6.336 2.084 1.00 94.50 102 ARG A O 1
ATOM 757 N N . ALA A 1 103 ? -4.312 4.814 3.213 1.00 93.38 103 ALA A N 1
ATOM 758 C CA . ALA A 1 103 ? -3.788 3.653 2.489 1.00 93.38 103 ALA A CA 1
ATOM 759 C C . ALA A 1 103 ? -4.311 3.513 1.049 1.00 93.38 103 ALA A C 1
ATOM 761 O O . ALA A 1 103 ? -3.713 2.777 0.271 1.00 93.38 103 ALA A O 1
ATOM 762 N N . LYS A 1 104 ? -5.411 4.180 0.683 1.00 93.19 104 LYS A N 1
ATOM 763 C CA . LYS A 1 104 ? -5.810 4.345 -0.723 1.00 93.19 104 LYS A CA 1
ATOM 764 C C . LYS A 1 104 ? -5.061 5.526 -1.317 1.00 93.19 104 LYS A C 1
ATOM 766 O O . LYS A 1 104 ? -4.362 5.360 -2.306 1.00 93.19 104 LYS A O 1
ATOM 771 N N . ASP A 1 105 ? -5.143 6.677 -0.657 1.00 94.12 105 ASP A N 1
ATOM 772 C CA . ASP A 1 105 ? -4.600 7.936 -1.158 1.00 94.12 105 ASP A CA 1
ATOM 773 C C . ASP A 1 105 ? -3.080 7.842 -1.394 1.00 94.12 105 ASP A C 1
ATOM 775 O O . ASP A 1 105 ? -2.628 8.089 -2.504 1.00 94.12 105 ASP A O 1
ATOM 779 N N . GLU A 1 106 ? -2.281 7.400 -0.415 1.00 94.19 106 GLU A N 1
ATOM 780 C CA . GLU A 1 106 ? -0.817 7.316 -0.565 1.00 94.19 106 GLU A CA 1
ATOM 781 C C . GLU A 1 106 ? -0.368 6.163 -1.484 1.00 94.19 106 GLU A C 1
ATOM 783 O O . GLU A 1 106 ? 0.564 6.337 -2.269 1.00 94.19 106 GLU A O 1
ATOM 788 N N . LEU A 1 107 ? -1.006 4.985 -1.414 1.00 94.62 107 LEU A N 1
ATOM 789 C CA . LEU A 1 107 ? -0.543 3.798 -2.151 1.00 94.62 107 LEU A CA 1
ATOM 790 C C . LEU A 1 107 ? -1.097 3.728 -3.579 1.00 94.62 107 LEU A C 1
ATOM 792 O O . LEU A 1 107 ? -0.332 3.472 -4.509 1.00 94.62 107 LEU A O 1
ATOM 796 N N . ASP A 1 108 ? -2.397 3.968 -3.784 1.00 93.69 108 ASP A N 1
ATOM 797 C CA . ASP A 1 108 ? -2.987 3.928 -5.125 1.00 93.69 108 ASP A CA 1
ATOM 798 C C . ASP A 1 108 ? -2.522 5.137 -5.965 1.00 93.69 108 ASP A C 1
ATOM 800 O O . ASP A 1 108 ? -2.325 4.985 -7.170 1.00 93.69 108 ASP A O 1
ATOM 804 N N . GLU A 1 109 ? -2.255 6.310 -5.365 1.00 93.38 109 GLU A N 1
ATOM 805 C CA . GLU A 1 109 ? -1.659 7.449 -6.088 1.00 93.38 109 GLU A CA 1
ATOM 806 C C . GLU A 1 109 ? -0.186 7.188 -6.454 1.00 93.38 109 GLU A C 1
ATOM 808 O O . GLU A 1 109 ? 0.224 7.490 -7.578 1.00 93.38 109 GLU A O 1
ATOM 813 N N . ALA A 1 110 ? 0.609 6.577 -5.563 1.00 92.75 110 ALA A N 1
ATOM 814 C CA . ALA A 1 110 ? 1.976 6.158 -5.885 1.00 92.75 110 ALA A CA 1
ATOM 815 C C . ALA A 1 110 ? 1.999 5.151 -7.049 1.00 92.75 110 ALA A C 1
ATOM 817 O O . ALA A 1 110 ? 2.780 5.310 -7.990 1.00 92.75 110 ALA A O 1
ATOM 818 N N . ILE A 1 111 ? 1.101 4.157 -7.032 1.00 94.06 111 ILE A N 1
ATOM 819 C CA . ILE A 1 111 ? 0.935 3.203 -8.138 1.00 94.06 111 ILE A CA 1
ATOM 820 C C . ILE A 1 111 ? 0.489 3.931 -9.412 1.00 94.06 111 ILE A C 1
ATOM 822 O O . ILE A 1 111 ? 1.070 3.699 -10.472 1.00 94.06 111 ILE A O 1
ATOM 826 N N . ALA A 1 112 ? -0.493 4.833 -9.345 1.00 92.62 112 ALA A N 1
ATOM 827 C CA . ALA A 1 112 ? -0.994 5.562 -10.512 1.00 92.62 112 ALA A CA 1
ATOM 828 C C . ALA A 1 112 ? 0.096 6.423 -11.177 1.00 92.62 112 ALA A C 1
ATOM 830 O O . ALA A 1 112 ? 0.266 6.354 -12.396 1.00 92.62 112 ALA A O 1
ATOM 831 N N . LYS A 1 113 ? 0.887 7.161 -10.383 1.00 90.50 113 LYS A N 1
ATOM 832 C CA . LYS A 1 113 ? 2.046 7.948 -10.849 1.00 90.50 113 LYS A CA 1
ATOM 833 C C . LYS A 1 113 ? 3.079 7.087 -11.580 1.00 90.50 113 LYS A C 1
ATOM 835 O O . LYS A 1 113 ? 3.657 7.530 -12.568 1.00 90.50 113 LYS A O 1
ATOM 840 N N . ALA A 1 114 ? 3.302 5.865 -11.101 1.00 90.69 114 ALA A N 1
ATOM 841 C CA . ALA A 1 114 ? 4.383 4.998 -11.556 1.00 90.69 114 ALA A CA 1
ATOM 842 C C . ALA A 1 114 ? 3.940 3.903 -12.559 1.00 90.69 114 ALA A C 1
ATOM 844 O O . ALA A 1 114 ? 4.771 3.234 -13.166 1.00 90.69 114 ALA A O 1
ATOM 845 N N . THR A 1 115 ? 2.636 3.747 -12.822 1.00 91.25 115 THR A N 1
ATOM 846 C CA . THR A 1 115 ? 2.078 2.726 -13.741 1.00 91.25 115 THR A CA 1
ATOM 847 C C . THR A 1 115 ? 2.594 2.847 -15.186 1.00 91.25 115 THR A C 1
ATOM 849 O O . THR A 1 115 ? 2.576 1.864 -15.926 1.00 91.25 115 THR A O 1
ATOM 852 N N . ILE A 1 116 ? 3.069 4.028 -15.598 1.00 88.06 116 ILE A N 1
ATOM 853 C CA . ILE A 1 116 ? 3.662 4.254 -16.929 1.00 88.06 116 ILE A CA 1
ATOM 854 C C . ILE A 1 116 ? 5.139 3.815 -16.978 1.00 88.06 116 ILE A C 1
ATOM 856 O O . ILE A 1 116 ? 5.603 3.388 -18.033 1.00 88.06 116 ILE A O 1
ATOM 860 N N . SER A 1 117 ? 5.875 3.898 -15.863 1.00 88.25 117 SER A N 1
ATOM 861 C CA . SER A 1 117 ? 7.306 3.570 -15.798 1.00 88.25 117 SER A CA 1
ATOM 862 C C . SER A 1 117 ? 7.599 2.141 -15.336 1.00 88.25 117 SER A C 1
ATOM 864 O O . SER A 1 117 ? 8.628 1.593 -15.727 1.00 88.25 117 SER A O 1
ATOM 866 N N . LEU A 1 118 ? 6.734 1.510 -14.531 1.00 89.12 118 LEU A N 1
ATOM 867 C CA . LEU A 1 118 ? 6.984 0.152 -14.036 1.00 89.12 118 LEU A CA 1
ATOM 868 C C . LEU A 1 118 ? 6.536 -0.968 -14.992 1.00 89.12 118 LEU A C 1
ATOM 870 O O . LEU A 1 118 ? 5.498 -0.873 -15.654 1.00 89.12 118 LEU A O 1
ATOM 874 N N . PRO A 1 119 ? 7.258 -2.107 -15.001 1.00 90.38 119 PRO A N 1
ATOM 875 C CA . PRO A 1 119 ? 6.795 -3.335 -15.631 1.00 90.38 119 PRO A CA 1
ATOM 876 C C . PRO A 1 119 ? 5.409 -3.766 -15.132 1.00 90.38 119 PRO A C 1
ATOM 878 O O . PRO A 1 119 ? 5.103 -3.714 -13.942 1.00 90.38 119 PRO A O 1
ATOM 881 N N . LYS A 1 120 ? 4.593 -4.337 -16.030 1.00 90.56 120 LYS A N 1
ATOM 882 C CA . LYS A 1 120 ? 3.246 -4.866 -15.714 1.00 90.56 120 LYS A CA 1
ATOM 883 C C . LYS A 1 120 ? 3.220 -5.920 -14.594 1.00 90.56 120 LYS A C 1
ATOM 885 O O . LYS A 1 120 ? 2.155 -6.184 -14.043 1.00 90.56 120 LYS A O 1
ATOM 890 N N . TYR A 1 121 ? 4.356 -6.552 -14.299 1.00 93.50 121 TYR A N 1
ATOM 891 C CA . TYR A 1 121 ? 4.520 -7.457 -13.160 1.00 93.50 121 TYR A CA 1
ATOM 892 C C . TYR A 1 121 ? 4.562 -6.685 -11.834 1.00 93.50 121 TYR A C 1
ATOM 894 O O . TYR A 1 121 ? 3.803 -6.998 -10.920 1.00 93.50 121 TYR A O 1
ATOM 902 N N . ASP A 1 122 ? 5.379 -5.635 -11.761 1.00 93.38 122 ASP A N 1
ATOM 903 C CA . ASP A 1 122 ? 5.549 -4.824 -10.556 1.00 93.38 122 ASP A CA 1
ATOM 904 C C . ASP A 1 122 ? 4.295 -4.007 -10.230 1.00 93.38 122 ASP A C 1
ATOM 906 O O . ASP A 1 122 ? 3.906 -3.935 -9.069 1.00 93.38 122 ASP A O 1
ATOM 910 N N . VAL A 1 123 ? 3.596 -3.482 -11.247 1.00 94.56 123 VAL A N 1
ATOM 911 C CA . VAL A 1 123 ? 2.302 -2.795 -11.058 1.00 94.56 123 VAL A CA 1
ATOM 912 C C . VAL A 1 123 ? 1.260 -3.729 -10.429 1.00 94.56 123 VAL A C 1
ATOM 914 O O . VAL A 1 123 ? 0.545 -3.319 -9.519 1.00 94.56 123 VAL A O 1
ATOM 917 N N . LYS A 1 124 ? 1.189 -4.999 -10.862 1.00 95.19 124 LYS A N 1
ATOM 918 C CA . LYS A 1 124 ? 0.319 -6.001 -10.221 1.00 95.19 124 LYS A CA 1
ATOM 919 C C . LYS A 1 124 ? 0.736 -6.254 -8.777 1.00 95.19 124 LYS A C 1
ATOM 921 O O . LYS A 1 124 ? -0.086 -6.104 -7.884 1.00 95.19 124 LYS A O 1
ATOM 926 N N . ARG A 1 125 ? 2.020 -6.548 -8.556 1.00 95.75 125 ARG A N 1
ATOM 927 C CA . ARG A 1 125 ? 2.569 -6.815 -7.223 1.00 95.75 125 ARG A CA 1
ATOM 928 C C . ARG A 1 125 ? 2.292 -5.666 -6.245 1.00 95.75 125 ARG A C 1
ATOM 930 O O . ARG A 1 125 ? 1.934 -5.923 -5.105 1.00 95.75 125 ARG A O 1
ATOM 937 N N . ALA A 1 126 ? 2.414 -4.412 -6.679 1.00 95.00 126 ALA A N 1
ATOM 938 C CA . ALA A 1 126 ? 2.112 -3.257 -5.839 1.00 95.00 126 ALA A CA 1
ATOM 939 C C . ALA A 1 126 ? 0.610 -3.124 -5.521 1.00 95.00 126 ALA A C 1
ATOM 941 O O . ALA A 1 126 ? 0.253 -2.805 -4.389 1.00 95.00 126 ALA A O 1
ATOM 942 N N . LEU A 1 127 ? -0.278 -3.411 -6.483 1.00 95.62 127 LEU A N 1
ATOM 943 C CA . LEU A 1 127 ? -1.727 -3.470 -6.241 1.00 95.62 127 LEU A CA 1
ATOM 944 C C . LEU A 1 127 ? -2.089 -4.581 -5.242 1.00 95.62 127 LEU A C 1
ATOM 946 O O . LEU A 1 127 ? -2.908 -4.347 -4.349 1.00 95.62 127 LEU A O 1
ATOM 950 N N . ASP A 1 128 ? -1.449 -5.748 -5.358 1.00 96.62 128 ASP A N 1
ATOM 951 C CA . ASP A 1 128 ? -1.610 -6.880 -4.442 1.00 96.62 128 ASP A CA 1
ATOM 952 C C . ASP A 1 128 ? -1.115 -6.510 -3.025 1.00 96.62 128 ASP A C 1
ATOM 954 O O . ASP A 1 128 ? -1.876 -6.614 -2.062 1.00 96.62 128 ASP A O 1
ATOM 958 N N . GLU A 1 129 ? 0.099 -5.960 -2.885 1.00 96.00 129 GLU A N 1
ATOM 959 C CA . GLU A 1 129 ? 0.663 -5.504 -1.600 1.00 96.00 129 GLU A CA 1
ATOM 960 C C . GLU A 1 129 ? -0.165 -4.375 -0.951 1.00 96.00 129 GLU A C 1
ATOM 962 O O . GLU A 1 129 ? -0.386 -4.375 0.264 1.00 96.00 129 GLU A O 1
ATOM 967 N N . ALA A 1 130 ? -0.703 -3.435 -1.737 1.00 95.00 130 ALA A N 1
ATOM 968 C CA . ALA A 1 130 ? -1.643 -2.426 -1.243 1.00 95.00 130 ALA A CA 1
ATOM 969 C C . ALA A 1 130 ? -2.999 -3.046 -0.840 1.00 95.00 130 ALA A C 1
ATOM 971 O O . ALA A 1 130 ? -3.673 -2.563 0.075 1.00 95.00 130 ALA A O 1
ATOM 972 N N . GLY A 1 131 ? -3.417 -4.136 -1.490 1.00 95.44 131 GLY A N 1
ATO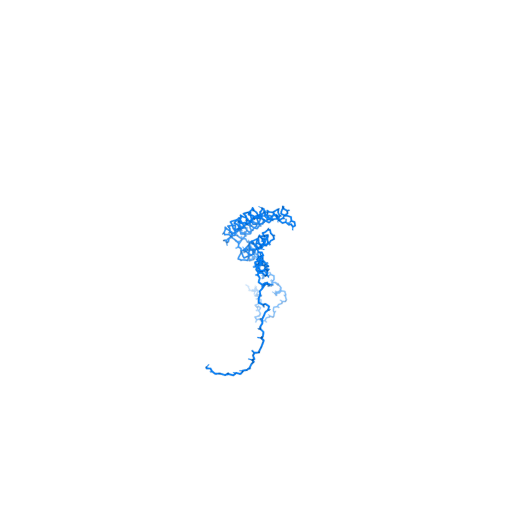M 973 C CA . GLY A 1 131 ? -4.531 -4.981 -1.053 1.00 95.44 131 GLY A CA 1
ATOM 974 C C . GLY A 1 131 ? -4.273 -5.628 0.313 1.00 95.44 131 GLY A C 1
ATOM 975 O O . GLY A 1 131 ? -5.140 -5.585 1.189 1.00 95.44 131 GLY A O 1
ATOM 976 N N . GLU A 1 132 ? -3.065 -6.145 0.546 1.00 95.56 132 GLU A N 1
ATOM 977 C CA . GLU A 1 132 ? -2.661 -6.732 1.830 1.00 95.56 132 GLU A CA 1
ATOM 978 C C . GLU A 1 132 ? -2.586 -5.703 2.969 1.00 95.56 132 GLU A C 1
ATOM 980 O O . GLU A 1 132 ? -2.986 -6.013 4.093 1.00 95.56 132 GLU A O 1
ATOM 985 N N . VAL A 1 133 ? -2.133 -4.467 2.715 1.00 94.81 133 VAL A N 1
ATOM 986 C CA . VAL A 1 133 ? -2.219 -3.360 3.697 1.00 94.81 133 VAL A CA 1
ATOM 987 C C . VAL A 1 133 ? -3.675 -3.126 4.103 1.00 94.81 133 VAL A C 1
ATOM 989 O O . VAL A 1 133 ? -4.010 -3.177 5.288 1.00 94.81 133 VAL A O 1
ATOM 992 N N . ARG A 1 134 ? -4.569 -2.943 3.124 1.00 94.94 134 ARG A N 1
ATOM 993 C CA . ARG A 1 134 ? -6.003 -2.710 3.367 1.00 94.94 134 ARG A CA 1
ATOM 994 C C . ARG A 1 134 ? -6.644 -3.866 4.140 1.00 94.94 134 ARG A C 1
ATOM 996 O O . ARG A 1 134 ? -7.326 -3.626 5.136 1.00 94.94 134 ARG A O 1
ATOM 1003 N N . SER A 1 135 ? -6.339 -5.112 3.767 1.00 93.88 135 SER A N 1
ATOM 1004 C CA . SER A 1 135 ? -6.797 -6.304 4.491 1.00 93.88 135 SER A CA 1
ATOM 1005 C C . SER A 1 135 ? -6.306 -6.335 5.942 1.00 93.88 135 SER A C 1
ATOM 1007 O O . SER A 1 135 ? -7.082 -6.652 6.843 1.00 93.88 135 SER A O 1
ATOM 1009 N N . ARG A 1 136 ? -5.047 -5.967 6.214 1.00 93.69 136 ARG A N 1
ATOM 1010 C CA . ARG A 1 136 ? -4.505 -5.929 7.584 1.00 93.69 136 ARG A CA 1
ATOM 1011 C C . ARG A 1 136 ? -5.181 -4.861 8.448 1.00 93.69 136 ARG A C 1
ATOM 1013 O O . ARG A 1 136 ? -5.475 -5.146 9.610 1.00 93.69 136 ARG A O 1
ATOM 1020 N N . ILE A 1 137 ? -5.528 -3.696 7.893 1.00 93.00 137 ILE A N 1
ATOM 1021 C CA . ILE A 1 137 ? -6.309 -2.673 8.614 1.00 93.00 137 ILE A CA 1
ATOM 1022 C C . ILE A 1 137 ? -7.736 -3.178 8.908 1.00 93.00 137 ILE A C 1
ATOM 1024 O O . ILE A 1 137 ? -8.229 -3.018 10.026 1.00 93.00 137 ILE A O 1
ATOM 1028 N N . GLU A 1 138 ? -8.393 -3.865 7.967 1.00 91.62 138 GLU A N 1
ATOM 1029 C CA . GLU A 1 138 ? -9.710 -4.487 8.200 1.00 91.62 138 GLU A CA 1
ATOM 1030 C C . GLU A 1 138 ? -9.665 -5.625 9.238 1.00 91.62 138 GLU A C 1
ATOM 1032 O O . GLU A 1 138 ? -10.562 -5.746 10.077 1.00 91.62 138 GLU A O 1
ATOM 1037 N N . GLN A 1 139 ? -8.595 -6.421 9.259 1.00 90.25 139 GLN A N 1
ATOM 1038 C CA . GLN A 1 139 ? -8.345 -7.404 10.318 1.00 90.25 139 GLN A CA 1
ATOM 1039 C C . GLN A 1 139 ? -8.116 -6.719 11.675 1.00 90.25 139 GLN A C 1
ATOM 1041 O O . GLN A 1 139 ? -8.626 -7.194 12.691 1.00 90.25 139 GLN A O 1
ATOM 1046 N N . GLY A 1 140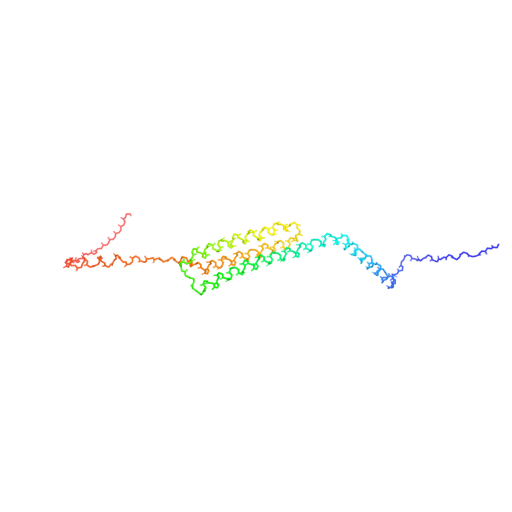 ? -7.414 -5.579 11.700 1.00 87.75 140 GLY A N 1
ATOM 1047 C CA . GLY A 1 140 ? -7.297 -4.704 12.870 1.00 87.75 140 GLY A CA 1
ATOM 1048 C C . GLY A 1 140 ? -8.663 -4.231 13.369 1.00 87.75 140 GLY A C 1
ATOM 1049 O O . GLY A 1 140 ? -8.982 -4.398 14.545 1.00 87.75 140 GLY A O 1
ATOM 1050 N N . ARG A 1 141 ? -9.536 -3.776 12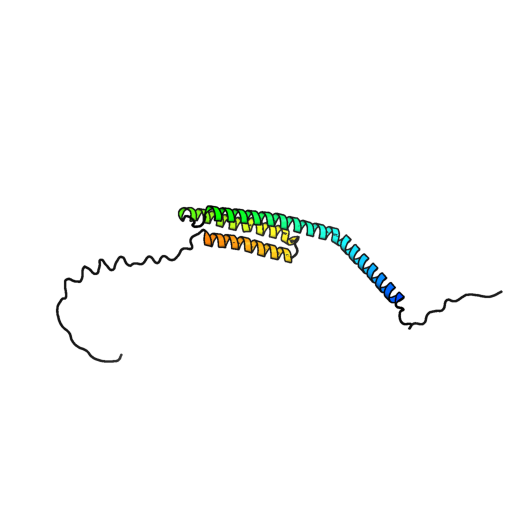.463 1.00 89.44 141 ARG A N 1
ATOM 1051 C CA . ARG A 1 141 ? -10.935 -3.427 12.764 1.00 89.44 141 ARG A CA 1
ATOM 1052 C C . ARG A 1 141 ? -11.711 -4.582 13.391 1.00 89.44 141 ARG A C 1
ATOM 1054 O O . ARG A 1 141 ? -12.473 -4.358 14.326 1.00 89.44 141 ARG A O 1
ATOM 1061 N N . GLY A 1 142 ? -11.498 -5.808 12.912 1.00 85.00 142 GLY A N 1
ATOM 1062 C CA . GLY A 1 142 ? -12.108 -7.022 13.461 1.00 85.00 142 GLY A CA 1
ATOM 1063 C C . GLY A 1 142 ? -11.630 -7.415 14.867 1.00 85.00 142 GLY A C 1
ATOM 1064 O O . GLY A 1 142 ? -12.344 -8.158 15.542 1.00 85.00 142 GLY A O 1
ATOM 1065 N N . LYS A 1 143 ? -10.460 -6.920 15.301 1.00 84.75 143 LYS A N 1
ATOM 1066 C CA . LYS A 1 143 ? -9.909 -7.079 16.661 1.00 84.75 143 LYS A CA 1
ATOM 1067 C C . LYS A 1 143 ? -10.359 -5.944 17.591 1.00 84.75 143 LYS A C 1
ATOM 1069 O O . LYS A 1 143 ? -10.828 -6.212 18.691 1.00 84.75 143 LYS A O 1
ATOM 1074 N N . LEU A 1 144 ? -10.220 -4.697 17.132 1.00 82.75 144 LEU A N 1
ATOM 1075 C CA . LEU A 1 144 ? -10.413 -3.479 17.927 1.00 82.75 144 LEU A CA 1
ATOM 1076 C C . LEU A 1 144 ? -11.884 -3.135 18.169 1.00 82.75 144 LEU A C 1
ATOM 1078 O O . LEU A 1 144 ? -12.260 -2.766 19.279 1.00 82.75 144 LEU A O 1
ATOM 1082 N N . LEU A 1 145 ? -12.735 -3.262 17.147 1.00 81.69 145 LEU A N 1
ATOM 1083 C CA . LEU A 1 145 ? -14.164 -3.009 17.297 1.00 81.69 145 LEU A CA 1
ATOM 1084 C C . LEU A 1 145 ? -14.842 -4.334 17.670 1.00 81.69 145 LEU A C 1
ATOM 1086 O O . LEU A 1 145 ? -14.856 -5.255 16.844 1.00 81.69 145 LEU A O 1
ATOM 1090 N N . PRO A 1 146 ? -15.461 -4.462 18.861 1.00 70.50 146 PRO A N 1
ATOM 1091 C CA . PRO A 1 146 ? -16.156 -5.685 19.230 1.00 70.50 146 PRO A CA 1
ATOM 1092 C C . PRO A 1 146 ? -17.301 -5.933 18.243 1.00 70.50 146 PRO A C 1
ATOM 1094 O O . PRO A 1 146 ? -18.327 -5.246 18.270 1.00 70.50 146 PRO A O 1
ATOM 1097 N N . ARG A 1 147 ? -17.129 -6.930 17.358 1.00 6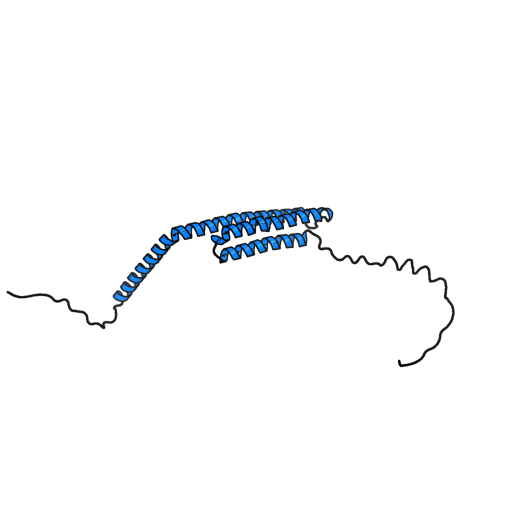7.56 147 ARG A N 1
ATOM 1098 C CA . ARG A 1 147 ? -18.163 -7.369 16.406 1.00 67.56 147 ARG A CA 1
ATOM 1099 C C . ARG A 1 147 ? -19.461 -7.552 17.183 1.00 67.56 147 ARG A C 1
ATOM 1101 O O . ARG A 1 147 ? -19.511 -8.442 18.030 1.00 67.56 147 ARG A O 1
ATOM 1108 N N . LYS A 1 148 ? -20.476 -6.718 16.903 1.00 64.00 148 LYS A N 1
ATOM 1109 C CA . LYS A 1 148 ? -21.779 -6.701 17.594 1.00 64.00 148 LYS A CA 1
ATOM 1110 C C . LYS A 1 148 ? -22.363 -8.112 17.643 1.00 64.00 148 LYS A C 1
ATOM 1112 O O . LYS A 1 148 ? -23.060 -8.541 16.725 1.00 64.00 148 LYS A O 1
ATOM 1117 N N . LYS A 1 149 ? -22.075 -8.843 18.722 1.00 66.00 149 LYS A N 1
ATOM 1118 C CA . LYS A 1 149 ? -22.718 -10.124 18.980 1.00 66.00 149 LYS A CA 1
ATOM 1119 C C . LYS A 1 149 ? -24.181 -9.802 19.219 1.00 66.00 149 LYS A C 1
ATOM 1121 O O . LYS A 1 149 ? -24.497 -8.882 19.974 1.00 66.00 149 LYS A O 1
ATOM 1126 N N . PHE A 1 150 ? -25.061 -10.520 18.530 1.00 60.94 150 PHE A N 1
ATOM 1127 C CA . PHE A 1 150 ? -26.496 -10.392 18.727 1.00 60.94 150 PHE A CA 1
ATOM 1128 C C . PHE A 1 150 ? -26.830 -10.907 20.127 1.00 60.94 150 PHE A C 1
ATOM 1130 O O . PHE A 1 150 ? -27.172 -12.071 20.320 1.00 60.94 150 PHE A O 1
ATOM 1137 N N . SER A 1 151 ? -26.712 -10.020 21.113 1.00 60.03 151 SER A N 1
ATOM 1138 C CA . SER A 1 151 ? -27.264 -10.199 22.446 1.00 60.03 151 SER A CA 1
ATOM 1139 C C . SER A 1 151 ? -28.779 -10.190 22.310 1.00 60.03 151 SER A C 1
ATOM 1141 O O . SER A 1 151 ? -29.428 -9.160 22.507 1.00 60.03 151 SER A O 1
ATOM 1143 N N . PHE A 1 152 ? -29.334 -11.345 21.933 1.00 63.72 152 PHE A N 1
ATOM 1144 C CA . PHE A 1 152 ? -30.751 -11.655 22.045 1.00 63.72 152 PHE A CA 1
ATOM 1145 C C . PHE A 1 152 ? -31.132 -11.450 23.509 1.00 63.72 152 PHE A C 1
ATOM 1147 O O . PHE A 1 152 ? -30.894 -12.300 24.364 1.00 63.72 152 PHE A O 1
ATOM 1154 N N . LYS A 1 153 ? -31.634 -10.247 23.799 1.00 63.59 153 LYS A N 1
ATOM 1155 C CA . LYS A 1 153 ? -31.919 -9.759 25.146 1.00 63.59 153 LYS A CA 1
ATOM 1156 C C . LYS A 1 153 ? -33.177 -10.477 25.625 1.00 63.59 153 LYS A C 1
ATOM 1158 O O . LYS A 1 153 ? -34.296 -10.017 25.402 1.00 63.59 153 LYS A O 1
ATOM 1163 N N . ASP A 1 154 ? -32.947 -11.674 26.158 1.00 59.56 154 ASP A N 1
ATOM 1164 C CA . ASP A 1 154 ? -33.939 -12.721 26.377 1.00 59.56 154 ASP A CA 1
ATOM 1165 C C . ASP A 1 154 ? -35.139 -12.158 27.157 1.00 59.56 154 ASP A C 1
ATOM 1167 O O . ASP A 1 154 ? -34.999 -11.668 28.280 1.00 59.56 154 ASP A O 1
ATOM 1171 N N . ARG A 1 155 ? -36.339 -12.170 26.555 1.00 62.03 155 ARG A N 1
ATOM 1172 C CA . ARG A 1 155 ? -37.534 -11.462 27.073 1.00 62.03 155 ARG A CA 1
ATOM 1173 C C . ARG A 1 155 ? -38.174 -12.161 28.293 1.00 62.03 155 ARG A C 1
ATOM 1175 O O . ARG A 1 155 ? -39.354 -11.974 28.588 1.00 62.03 155 ARG A O 1
ATOM 1182 N N . LYS A 1 156 ? -37.389 -12.920 29.063 1.00 57.72 156 LYS A N 1
ATOM 1183 C CA . LYS A 1 156 ? -37.787 -13.743 30.222 1.00 57.72 156 LYS A CA 1
ATOM 1184 C C . LYS A 1 156 ? -38.173 -12.966 31.494 1.00 57.72 156 LYS A C 1
ATOM 1186 O O . LYS A 1 156 ? -38.290 -13.568 32.555 1.00 57.72 156 LYS A O 1
ATOM 1191 N N . LYS A 1 157 ? -38.457 -11.657 31.416 1.00 58.50 157 LYS A N 1
ATOM 1192 C CA . LYS A 1 157 ? -38.919 -10.844 32.566 1.00 58.50 157 LYS A CA 1
ATOM 1193 C C . LYS A 1 157 ? -40.378 -10.359 32.477 1.00 58.50 157 LYS A C 1
ATOM 1195 O O . LYS A 1 157 ? -40.722 -9.356 33.093 1.00 58.50 157 LYS A O 1
ATOM 1200 N N . LYS A 1 158 ? -41.259 -11.076 31.755 1.00 54.00 158 LYS A N 1
ATOM 1201 C CA . LYS A 1 158 ? -42.726 -10.843 31.809 1.00 54.00 158 LYS A CA 1
ATOM 1202 C C . LYS A 1 158 ? -43.627 -12.099 31.859 1.00 54.00 158 LYS A C 1
ATOM 1204 O O . LYS A 1 158 ? -44.831 -11.973 31.680 1.00 54.00 158 LYS A O 1
ATOM 1209 N N . LYS A 1 159 ? -43.093 -13.293 32.171 1.00 51.28 159 LYS A N 1
ATOM 1210 C CA . LYS A 1 159 ? -43.898 -14.508 32.480 1.00 51.28 159 LYS A CA 1
ATOM 1211 C C . LYS A 1 159 ? -43.576 -15.125 33.856 1.00 51.28 159 LYS A C 1
ATOM 1213 O O . LYS A 1 159 ? -43.587 -16.336 34.019 1.00 51.28 159 LYS A O 1
ATOM 1218 N N . ALA A 1 160 ? -43.292 -14.269 34.840 1.00 50.56 160 ALA A N 1
ATOM 1219 C CA . ALA A 1 160 ? -43.244 -14.634 36.263 1.00 50.56 160 ALA A CA 1
ATOM 1220 C C . ALA A 1 160 ? -44.353 -13.897 37.036 1.00 50.56 160 ALA A C 1
ATOM 1222 O O . ALA A 1 160 ? -45.210 -14.525 37.645 1.00 50.56 160 ALA A O 1
ATOM 1223 N N . ALA A 1 161 ? -44.439 -12.570 36.872 1.00 48.69 161 ALA A N 1
ATOM 1224 C CA . ALA A 1 161 ? -45.496 -11.734 37.458 1.00 48.69 161 ALA A CA 1
ATOM 1225 C C . ALA A 1 161 ? -46.931 -12.066 36.984 1.00 48.69 161 ALA 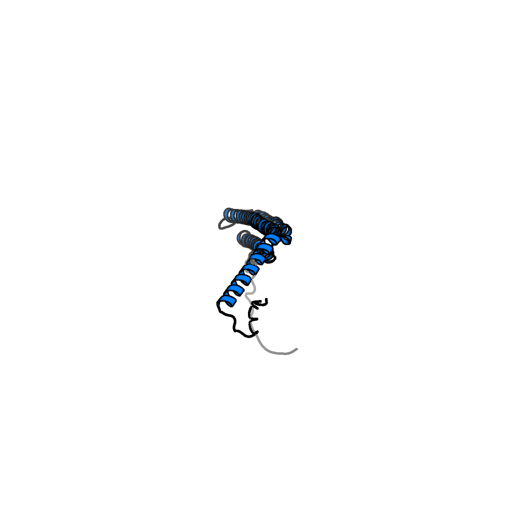A C 1
ATOM 1227 O O . ALA A 1 161 ? -47.888 -11.630 37.606 1.00 48.69 161 ALA A O 1
ATOM 1228 N N . ALA A 1 162 ? -47.088 -12.835 35.900 1.00 45.66 162 ALA A N 1
ATOM 1229 C CA . ALA A 1 162 ? -48.389 -13.280 35.389 1.00 45.66 162 ALA A CA 1
ATOM 1230 C C . ALA A 1 162 ? -48.806 -14.684 35.879 1.00 45.66 162 ALA A C 1
ATOM 1232 O O . ALA A 1 162 ? -49.923 -15.101 35.607 1.00 45.66 162 ALA A O 1
ATOM 1233 N N . ALA A 1 163 ? -47.926 -15.420 36.572 1.00 44.75 163 ALA A N 1
ATOM 1234 C CA . ALA A 1 163 ? -48.210 -16.777 37.058 1.00 44.75 163 ALA A CA 1
ATOM 1235 C C . ALA A 1 163 ? -48.724 -16.808 38.511 1.00 44.75 163 ALA A C 1
ATOM 1237 O O . ALA A 1 163 ? -49.308 -17.798 38.934 1.00 44.75 163 ALA A O 1
ATOM 1238 N N . ALA A 1 164 ? -48.532 -15.723 39.269 1.00 43.94 164 ALA A N 1
ATOM 1239 C CA . ALA A 1 164 ? -48.958 -15.613 40.668 1.00 43.94 164 ALA A CA 1
ATOM 1240 C C . ALA A 1 164 ? -50.420 -15.148 40.850 1.00 43.94 164 ALA A C 1
ATOM 1242 O O . ALA A 1 164 ? -50.909 -15.113 41.972 1.00 43.94 164 ALA A O 1
ATOM 1243 N N . ALA A 1 165 ? -51.111 -14.771 39.766 1.00 46.81 165 ALA A N 1
ATOM 1244 C CA . ALA A 1 165 ? -52.449 -14.167 39.809 1.00 46.81 165 ALA A CA 1
ATOM 1245 C C . ALA A 1 165 ? -53.595 -15.123 39.417 1.00 46.81 165 ALA A C 1
ATOM 1247 O O . ALA A 1 165 ? -54.757 -14.740 39.490 1.00 46.81 165 ALA A O 1
ATOM 1248 N N . THR A 1 166 ? -53.288 -16.351 38.984 1.00 42.50 166 THR A N 1
ATOM 1249 C CA . THR A 1 166 ? -54.261 -17.300 38.400 1.00 42.50 166 THR A CA 1
ATOM 1250 C C . THR A 1 166 ? -54.176 -18.694 39.034 1.00 42.50 166 THR A C 1
ATOM 1252 O O . THR A 1 166 ? -54.339 -19.700 38.351 1.00 42.50 166 THR A O 1
ATOM 1255 N N . ALA A 1 167 ? -53.854 -18.757 4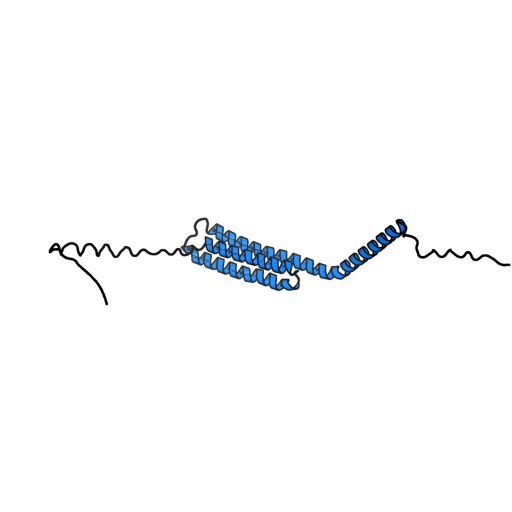0.328 1.00 41.44 167 ALA A N 1
ATOM 1256 C CA . ALA A 1 167 ? -53.696 -19.999 41.098 1.00 41.44 167 ALA A CA 1
ATOM 1257 C C . ALA A 1 167 ? -54.608 -20.054 42.345 1.00 41.44 167 ALA A C 1
ATOM 1259 O O . ALA A 1 167 ? -54.348 -20.822 43.266 1.00 41.44 167 ALA A O 1
ATOM 1260 N N . ALA A 1 168 ? -55.643 -19.208 42.390 1.00 43.78 168 ALA A N 1
ATOM 1261 C CA . ALA A 1 168 ? -56.527 -19.017 43.546 1.00 43.78 168 ALA A CA 1
ATOM 1262 C C . ALA A 1 168 ? -58.024 -19.243 43.237 1.00 43.78 168 ALA A C 1
ATOM 1264 O O . ALA A 1 168 ? -58.862 -19.006 44.100 1.00 43.78 168 ALA A O 1
ATOM 1265 N N . ASP A 1 169 ? -58.358 -19.688 42.024 1.00 42.47 169 ASP A N 1
ATOM 1266 C CA . ASP A 1 169 ? -59.723 -19.998 41.588 1.00 42.47 169 ASP A CA 1
ATOM 1267 C C . ASP A 1 169 ? -59.713 -21.186 40.599 1.00 42.47 169 ASP A C 1
ATOM 1269 O O . ASP A 1 169 ? -58.651 -21.566 40.102 1.00 42.47 169 ASP A O 1
ATOM 1273 N N . SER A 1 170 ? -60.884 -21.771 40.320 1.00 41.00 170 SER A N 1
ATOM 1274 C CA . SER A 1 170 ? -61.090 -22.959 39.471 1.00 41.00 170 SER A CA 1
ATOM 1275 C C . SER A 1 170 ? -60.534 -24.281 40.034 1.00 41.00 170 SER A C 1
ATOM 1277 O O . SER A 1 170 ? -60.013 -25.123 39.306 1.00 41.00 170 SER A O 1
ATOM 1279 N N . ALA A 1 171 ? -60.734 -24.519 41.335 1.00 43.78 171 ALA A N 1
ATOM 1280 C CA . ALA A 1 171 ? -60.613 -25.845 41.953 1.00 43.78 171 ALA A CA 1
ATOM 1281 C C . ALA A 1 171 ? -61.968 -26.596 41.970 1.00 43.78 171 ALA A C 1
ATOM 1283 O O . ALA A 1 171 ? -62.451 -26.987 43.033 1.00 43.78 171 ALA A O 1
ATOM 1284 N N . ALA A 1 172 ? -62.615 -26.767 40.808 1.00 41.56 172 ALA A N 1
ATOM 1285 C CA . ALA A 1 172 ? -63.924 -27.426 40.701 1.00 41.56 172 ALA A CA 1
ATOM 1286 C C . ALA A 1 172 ? -64.187 -28.098 39.333 1.00 41.56 172 ALA A C 1
ATOM 1288 O O . ALA A 1 172 ? -63.713 -27.631 38.305 1.00 41.56 172 ALA A O 1
ATOM 1289 N N . ALA A 1 173 ? -65.030 -29.141 39.357 1.00 41.69 173 ALA A N 1
ATOM 1290 C CA . ALA A 1 173 ? -65.763 -29.751 38.232 1.00 41.69 173 ALA A CA 1
ATOM 1291 C C . ALA A 1 173 ? -64.988 -30.472 37.090 1.00 41.69 173 ALA A C 1
ATOM 1293 O O . ALA A 1 173 ? -64.736 -29.925 36.025 1.00 41.69 173 ALA A O 1
ATOM 1294 N N . SER A 1 174 ? -64.807 -31.784 37.292 1.00 38.78 174 SER A N 1
ATOM 1295 C CA . SER A 1 174 ? -65.301 -32.866 36.405 1.00 38.78 174 SER A CA 1
ATOM 1296 C C . SER A 1 174 ? -64.828 -33.029 34.940 1.00 38.78 174 SER A C 1
ATOM 1298 O O . SER A 1 174 ? -65.165 -32.260 34.048 1.00 38.78 174 SER A O 1
ATOM 1300 N N . ALA A 1 175 ? -64.225 -34.196 34.674 1.00 46.50 175 ALA A N 1
ATOM 1301 C CA . ALA A 1 175 ? -64.290 -34.935 33.395 1.00 46.50 175 ALA A CA 1
ATOM 1302 C C . ALA A 1 175 ? -65.682 -35.620 33.224 1.00 46.50 175 ALA A C 1
ATOM 1304 O O . ALA A 1 175 ? -66.415 -35.643 34.219 1.00 46.50 175 ALA A O 1
ATOM 1305 N N . PRO A 1 176 ? -66.069 -36.239 32.072 1.00 53.91 176 PRO A N 1
ATOM 1306 C CA . PRO A 1 176 ? -65.317 -36.640 30.859 1.00 53.91 176 PRO A CA 1
ATOM 1307 C C . PRO A 1 176 ? -65.876 -35.935 29.572 1.00 53.91 176 PRO A C 1
ATOM 1309 O O . PRO A 1 176 ? -66.327 -34.806 29.711 1.00 53.91 176 PRO A O 1
ATOM 1312 N N . THR A 1 177 ? -65.836 -36.380 28.296 1.00 51.59 177 THR A N 1
ATOM 1313 C CA . THR A 1 177 ? -65.591 -37.693 27.637 1.00 51.59 177 THR A CA 1
ATOM 1314 C C . THR A 1 177 ? -65.188 -37.519 26.146 1.00 51.59 177 THR A C 1
ATOM 1316 O O . THR A 1 177 ? -65.676 -36.584 25.514 1.00 51.59 177 THR A O 1
ATOM 1319 N N . PRO A 1 178 ? -64.361 -38.406 25.541 1.00 66.62 178 PRO A N 1
ATOM 1320 C CA . PRO A 1 178 ? -64.237 -38.565 24.067 1.00 66.62 178 PRO A CA 1
ATOM 1321 C C . PRO A 1 178 ? -65.499 -39.254 23.455 1.00 66.62 178 PRO A C 1
ATOM 1323 O O . PRO A 1 178 ? -66.331 -39.684 24.257 1.00 66.62 178 PRO A O 1
ATOM 1326 N N . PRO A 1 179 ? -65.682 -39.442 22.112 1.00 57.56 179 PRO A N 1
ATOM 1327 C CA . PRO A 1 179 ? -64.669 -39.472 21.033 1.00 57.56 179 PRO A CA 1
ATOM 1328 C C . PRO A 1 179 ? -65.072 -38.879 19.638 1.00 57.56 179 PRO A C 1
ATOM 1330 O O . PRO A 1 179 ? -66.151 -38.335 19.456 1.00 57.56 179 PRO A O 1
ATOM 1333 N N . ALA A 1 180 ? -64.205 -39.138 18.640 1.00 44.75 180 ALA A N 1
ATOM 1334 C CA . ALA A 1 180 ? -64.505 -39.464 17.224 1.00 44.75 180 ALA A CA 1
ATOM 1335 C C . ALA A 1 180 ? -64.760 -38.380 16.129 1.00 44.75 180 ALA A C 1
ATOM 1337 O O . ALA A 1 180 ? -65.788 -37.724 16.081 1.00 44.75 180 ALA A O 1
ATOM 1338 N N . ALA A 1 181 ? -63.853 -38.418 15.134 1.00 47.19 181 ALA A N 1
ATOM 1339 C CA . ALA A 1 181 ? -64.090 -38.572 13.681 1.00 47.19 181 ALA A CA 1
ATOM 1340 C C . ALA A 1 181 ? -64.635 -37.438 12.758 1.00 47.19 181 ALA A C 1
ATOM 1342 O O . ALA A 1 181 ? -65.814 -37.120 12.752 1.00 47.19 181 ALA A O 1
ATOM 1343 N N . ALA A 1 182 ? -63.763 -37.095 11.789 1.00 46.69 182 ALA A N 1
ATOM 1344 C CA . ALA A 1 182 ? -63.993 -37.024 10.328 1.00 46.69 182 ALA A CA 1
ATOM 1345 C C . ALA A 1 182 ? -64.670 -35.810 9.630 1.00 46.69 182 ALA A C 1
ATOM 1347 O O . ALA A 1 182 ? -65.703 -35.303 10.037 1.00 46.69 182 ALA A O 1
ATOM 1348 N N . ASN A 1 183 ? -64.074 -35.487 8.468 1.00 45.28 183 ASN A N 1
ATOM 1349 C CA . ASN A 1 183 ? -64.569 -34.791 7.266 1.00 45.28 183 ASN A CA 1
ATOM 1350 C C . ASN A 1 183 ? -65.255 -33.411 7.362 1.00 45.28 183 ASN A C 1
ATOM 1352 O O . ASN A 1 183 ? -66.443 -33.307 7.660 1.00 45.28 183 ASN A O 1
ATOM 1356 N N . ALA A 1 184 ? -64.552 -32.410 6.821 1.00 47.50 184 ALA A N 1
ATOM 1357 C CA . ALA A 1 184 ? -65.037 -31.582 5.710 1.00 47.50 184 ALA A CA 1
ATOM 1358 C C . ALA A 1 184 ? -63.857 -31.282 4.766 1.00 47.50 184 ALA A C 1
ATOM 1360 O O . ALA A 1 184 ? -62.756 -31.025 5.306 1.00 47.50 184 ALA A O 1
#